Protein AF-A0A8H6F0F0-F1 (afdb_monomer_lite)

Structure (mmCIF, N/CA/C/O backbone):
data_AF-A0A8H6F0F0-F1
#
_entry.id   AF-A0A8H6F0F0-F1
#
loop_
_atom_site.group_PDB
_atom_site.id
_atom_site.type_symbol
_atom_site.label_atom_id
_atom_site.label_alt_id
_atom_site.label_comp_id
_atom_site.label_asym_id
_atom_site.label_entity_id
_atom_site.label_seq_id
_atom_site.pdbx_PDB_ins_code
_atom_site.Cartn_x
_atom_site.Cartn_y
_atom_site.Cartn_z
_atom_site.occupancy
_atom_site.B_iso_or_equiv
_atom_site.auth_seq_id
_atom_site.auth_comp_id
_atom_site.auth_asym_id
_atom_site.auth_atom_id
_atom_site.pdbx_PDB_model_num
ATOM 1 N N . MET A 1 1 ? -18.642 13.043 1.598 1.00 50.75 1 MET A N 1
ATOM 2 C CA . MET A 1 1 ? -17.530 12.072 1.679 1.00 50.75 1 MET A CA 1
ATOM 3 C C . MET A 1 1 ? -16.260 12.625 1.051 1.00 50.75 1 MET A C 1
ATOM 5 O O . MET A 1 1 ? -15.255 12.558 1.736 1.00 50.75 1 MET A O 1
ATOM 9 N N . GLU A 1 2 ? -16.313 13.248 -0.139 1.00 53.94 2 GLU A N 1
ATOM 10 C CA . GLU A 1 2 ? -15.126 13.763 -0.864 1.00 53.94 2 GLU A CA 1
ATOM 11 C C . GLU A 1 2 ? -14.158 14.631 -0.034 1.00 53.94 2 GLU A C 1
ATOM 13 O O . GLU A 1 2 ? -12.946 14.448 -0.124 1.00 53.94 2 GLU A O 1
ATOM 18 N N . LEU A 1 3 ? -14.665 15.533 0.818 1.00 63.91 3 LEU A N 1
ATOM 19 C CA . LEU A 1 3 ? -13.799 16.371 1.658 1.00 63.91 3 LEU A CA 1
ATOM 20 C C . LEU A 1 3 ? -13.101 15.559 2.760 1.00 63.91 3 LEU A C 1
ATOM 22 O O . LEU A 1 3 ? -11.920 15.759 3.009 1.00 63.91 3 LEU A O 1
ATOM 26 N N . LEU A 1 4 ? -13.812 14.615 3.391 1.00 71.12 4 LEU A N 1
ATOM 27 C CA . LEU A 1 4 ? -13.264 13.811 4.488 1.00 71.12 4 LEU A CA 1
ATOM 28 C C . LEU A 1 4 ? -12.134 12.912 3.979 1.00 71.12 4 LEU A C 1
ATOM 30 O O . LEU A 1 4 ? -11.079 12.856 4.592 1.00 71.12 4 LEU A O 1
ATOM 34 N N . SER A 1 5 ? -12.329 12.287 2.815 1.00 67.25 5 SER A N 1
ATOM 35 C CA . SER A 1 5 ? -11.312 11.473 2.146 1.00 67.25 5 SER A CA 1
ATOM 36 C C . SER A 1 5 ? -10.036 12.239 1.802 1.00 67.25 5 SER A C 1
ATOM 38 O O . SER A 1 5 ? -8.956 11.666 1.890 1.00 67.25 5 SER A O 1
ATOM 40 N N . GLN A 1 6 ? -10.151 13.515 1.418 1.00 69.81 6 GLN A N 1
ATOM 41 C CA . GLN A 1 6 ? -9.000 14.361 1.083 1.00 69.81 6 GLN A CA 1
ATOM 42 C C . GLN A 1 6 ? -8.194 14.749 2.324 1.00 69.81 6 GLN A C 1
ATOM 44 O O . GLN A 1 6 ? -6.974 14.822 2.257 1.00 69.81 6 GLN A O 1
ATOM 49 N N . ILE A 1 7 ? -8.869 14.963 3.455 1.00 77.19 7 ILE A N 1
ATOM 50 C CA . ILE A 1 7 ? -8.222 15.419 4.690 1.00 77.19 7 ILE A CA 1
ATOM 51 C C . ILE A 1 7 ? -7.783 14.278 5.615 1.00 77.19 7 ILE A C 1
ATOM 53 O O . ILE A 1 7 ? -7.105 14.551 6.602 1.00 77.19 7 ILE A O 1
ATOM 57 N N . SER A 1 8 ? -8.204 13.033 5.343 1.00 78.69 8 SER A N 1
ATOM 58 C CA . SER A 1 8 ? -7.983 11.878 6.227 1.00 78.69 8 SER A CA 1
ATOM 59 C C . SER A 1 8 ? -6.991 10.833 5.718 1.00 78.69 8 SER A C 1
ATOM 61 O O . SER A 1 8 ? -6.703 9.871 6.431 1.00 78.69 8 SER A O 1
ATOM 63 N N . PHE A 1 9 ? -6.560 10.933 4.460 1.00 83.62 9 PHE A N 1
ATOM 64 C CA . PHE A 1 9 ? -5.717 9.923 3.823 1.00 83.62 9 PHE A CA 1
ATOM 65 C C . PHE A 1 9 ? -4.643 10.585 2.958 1.00 83.62 9 PHE A C 1
ATOM 67 O O . PHE A 1 9 ? -4.879 10.848 1.776 1.00 83.62 9 PHE A O 1
ATOM 74 N N . PRO A 1 10 ? -3.469 10.864 3.542 1.00 83.50 10 PRO A N 1
ATOM 75 C CA . PRO A 1 10 ? -2.341 11.384 2.793 1.00 83.50 10 PRO A CA 1
ATOM 76 C C . PRO A 1 10 ? -1.871 10.339 1.782 1.00 83.50 10 PRO A C 1
ATOM 78 O O . PRO A 1 10 ? -1.429 9.246 2.150 1.00 83.50 10 PRO A O 1
ATOM 81 N N . TYR A 1 11 ? -1.990 10.690 0.506 1.00 86.00 11 TYR A N 1
ATOM 82 C CA . TYR A 1 11 ? -1.479 9.917 -0.614 1.00 86.00 11 TYR A CA 1
ATOM 83 C C . TYR A 1 11 ? -0.636 10.838 -1.486 1.00 86.00 11 TYR A C 1
ATOM 85 O O . TYR A 1 11 ? -1.147 11.805 -2.052 1.00 86.00 11 TYR A O 1
ATOM 93 N N . TYR A 1 12 ? 0.648 10.523 -1.592 1.00 84.19 12 TYR A N 1
ATOM 94 C CA . TYR A 1 12 ? 1.590 11.217 -2.458 1.00 84.19 12 TYR A CA 1
ATOM 95 C C . TYR A 1 12 ? 2.133 10.231 -3.483 1.00 84.19 12 TYR A C 1
ATOM 97 O O . TYR A 1 12 ? 2.528 9.128 -3.114 1.00 84.19 12 TYR A O 1
ATOM 105 N N . GLN A 1 13 ? 2.160 10.629 -4.751 1.00 85.44 13 GLN A N 1
ATOM 106 C CA . GLN A 1 13 ? 2.688 9.833 -5.852 1.00 85.44 13 GLN A CA 1
ATOM 107 C C . GLN A 1 13 ? 3.474 10.756 -6.784 1.00 85.44 13 GLN A C 1
ATOM 109 O O . GLN A 1 13 ? 2.952 11.798 -7.173 1.00 85.44 13 GLN A O 1
ATOM 114 N N . GLU A 1 14 ? 4.696 10.371 -7.146 1.00 85.19 14 GLU A N 1
ATOM 115 C CA . GLU A 1 14 ? 5.480 11.068 -8.171 1.00 85.19 14 GLU A CA 1
ATOM 116 C C . GLU A 1 14 ? 4.839 10.915 -9.567 1.00 85.19 14 GLU A C 1
ATOM 118 O O . GLU A 1 14 ? 4.264 9.869 -9.886 1.00 85.19 14 GLU A O 1
ATOM 123 N N . ASP A 1 15 ? 4.931 11.953 -10.406 1.00 77.25 15 ASP A N 1
ATOM 124 C CA . ASP A 1 15 ? 4.215 12.038 -11.693 1.00 77.25 15 ASP A CA 1
ATOM 125 C C . ASP A 1 15 ? 4.626 10.944 -12.703 1.00 77.25 15 ASP A C 1
ATOM 127 O O . ASP A 1 15 ? 3.788 10.461 -13.466 1.00 77.25 15 ASP A O 1
ATOM 131 N N . ASP A 1 16 ? 5.883 10.491 -12.665 1.00 79.19 16 ASP A N 1
ATOM 132 C CA . ASP A 1 16 ? 6.465 9.550 -13.638 1.00 79.19 16 ASP A CA 1
ATOM 133 C C . ASP A 1 16 ? 6.488 8.082 -13.166 1.00 79.19 16 ASP A C 1
ATOM 135 O O . ASP A 1 16 ? 7.194 7.236 -13.725 1.00 79.19 16 ASP A O 1
ATOM 139 N N . THR A 1 17 ? 5.709 7.733 -12.139 1.00 83.56 17 THR A N 1
ATOM 140 C CA . THR A 1 17 ? 5.683 6.347 -11.655 1.00 83.56 17 THR A CA 1
ATOM 141 C C . THR A 1 17 ? 4.968 5.389 -12.606 1.00 83.56 17 THR A C 1
ATOM 143 O O . THR A 1 17 ? 3.895 5.660 -13.155 1.00 83.56 17 THR A O 1
ATOM 146 N N . CYS A 1 18 ? 5.543 4.195 -12.753 1.00 87.81 18 CYS A N 1
ATOM 147 C CA . CYS A 1 18 ? 4.930 3.091 -13.483 1.00 87.81 18 CYS A CA 1
ATOM 148 C C . CYS A 1 18 ? 4.077 2.195 -12.575 1.00 87.81 18 CYS A C 1
ATOM 150 O O . CYS A 1 18 ? 3.532 1.189 -13.033 1.00 87.81 18 CYS A O 1
ATOM 152 N N . VAL A 1 19 ? 3.931 2.563 -11.300 1.00 90.12 19 VAL A N 1
ATOM 153 C CA . VAL A 1 19 ? 3.175 1.827 -10.289 1.00 90.12 19 VAL A CA 1
ATOM 154 C C . VAL A 1 19 ? 2.151 2.744 -9.663 1.00 90.12 19 VAL A C 1
ATOM 156 O O . VAL A 1 19 ? 2.436 3.875 -9.298 1.00 90.12 19 VAL A O 1
ATOM 159 N N . THR A 1 20 ? 0.937 2.251 -9.474 1.00 92.00 20 THR A N 1
ATOM 160 C CA . THR A 1 20 ? -0.081 3.048 -8.809 1.00 92.00 20 THR A CA 1
ATOM 161 C C . THR A 1 20 ? -0.950 2.216 -7.888 1.00 92.00 20 THR A C 1
ATOM 163 O O . THR A 1 20 ? -1.341 1.095 -8.223 1.00 92.00 20 THR A O 1
ATOM 166 N N . LEU A 1 21 ? -1.269 2.757 -6.711 1.00 92.75 21 LEU A N 1
ATOM 167 C CA . LEU A 1 21 ? -2.182 2.107 -5.784 1.00 92.75 21 LEU A CA 1
ATOM 168 C C . LEU A 1 21 ? -3.630 2.326 -6.237 1.00 92.75 21 LEU A C 1
ATOM 170 O O . LEU A 1 21 ? -4.044 3.442 -6.557 1.00 92.75 21 LEU A O 1
ATOM 174 N N . ASN A 1 22 ? -4.415 1.252 -6.234 1.00 93.75 22 ASN A N 1
ATOM 175 C CA . ASN A 1 22 ? -5.861 1.309 -6.463 1.00 93.75 22 ASN A CA 1
ATOM 176 C C . ASN A 1 22 ? -6.641 1.058 -5.175 1.00 93.75 22 ASN A C 1
ATOM 178 O O . ASN A 1 22 ? -7.709 1.622 -4.961 1.00 93.75 22 ASN A O 1
ATOM 182 N N . LYS A 1 23 ? -6.139 0.157 -4.329 1.00 94.62 23 LYS A N 1
ATOM 183 C CA . LYS A 1 23 ? -6.798 -0.229 -3.085 1.00 94.62 23 LYS A CA 1
ATOM 184 C C . LYS A 1 23 ? -5.775 -0.767 -2.095 1.00 94.62 23 LYS A C 1
ATOM 186 O O . LYS A 1 23 ? -4.935 -1.590 -2.447 1.00 94.62 23 LYS A O 1
ATOM 191 N N . LEU A 1 24 ? -5.902 -0.346 -0.848 1.00 94.19 24 LEU A N 1
ATOM 192 C CA . LEU A 1 24 ? -5.162 -0.864 0.290 1.00 94.19 24 LEU A CA 1
ATOM 193 C C . LEU A 1 24 ? -6.145 -1.583 1.207 1.00 94.19 24 LEU A C 1
ATOM 195 O O . LEU A 1 24 ? -7.218 -1.065 1.511 1.00 94.19 24 LEU A O 1
ATOM 199 N N . SER A 1 25 ? -5.823 -2.807 1.608 1.00 94.50 25 SER A N 1
ATOM 200 C CA . SER A 1 25 ? -6.598 -3.517 2.625 1.00 94.50 25 SER A CA 1
ATOM 201 C C . SER A 1 25 ? -5.705 -3.966 3.762 1.00 94.50 25 SER A C 1
ATOM 203 O O . SER A 1 25 ? -4.617 -4.481 3.520 1.00 94.50 25 SER A O 1
ATOM 205 N N . PHE A 1 26 ? -6.210 -3.817 4.977 1.00 93.56 26 PHE A N 1
ATOM 206 C CA . PHE A 1 26 ? -5.628 -4.387 6.179 1.00 93.56 26 PHE A CA 1
ATOM 207 C C . PHE A 1 26 ? -6.523 -5.530 6.640 1.00 93.56 26 PHE A C 1
ATOM 209 O O . PHE A 1 26 ? 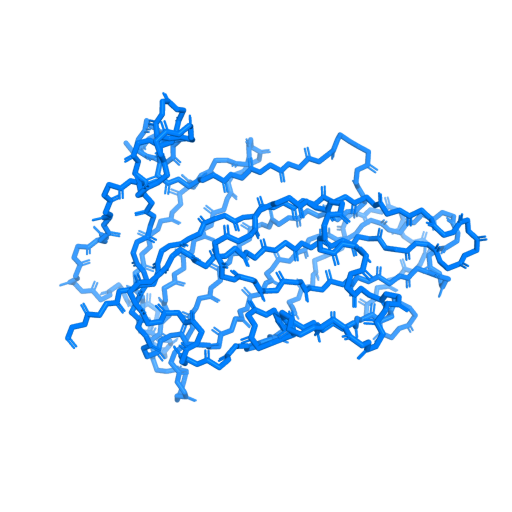-7.745 -5.365 6.667 1.00 93.56 26 PHE A O 1
ATOM 216 N N . THR A 1 27 ? -5.952 -6.685 6.959 1.00 93.50 27 THR A N 1
ATOM 217 C CA . THR A 1 27 ? -6.701 -7.863 7.408 1.00 93.50 27 THR A CA 1
ATOM 218 C C . THR A 1 27 ? -6.145 -8.367 8.723 1.00 93.50 27 THR A C 1
ATOM 220 O O . THR A 1 27 ? -4.966 -8.174 9.022 1.00 93.50 27 THR A O 1
ATOM 223 N N . ASP A 1 28 ? -6.995 -9.031 9.494 1.00 90.56 28 ASP A N 1
ATOM 224 C CA . ASP A 1 28 ? -6.562 -9.741 10.690 1.00 90.56 28 ASP A CA 1
ATOM 225 C C . ASP A 1 28 ? -5.800 -11.020 10.341 1.00 90.56 28 ASP A C 1
ATOM 227 O O . ASP A 1 28 ? -5.749 -11.460 9.186 1.00 90.56 28 ASP A O 1
ATOM 231 N N . GLU A 1 29 ? -5.211 -11.638 11.363 1.00 89.19 29 GLU A N 1
ATOM 232 C CA . GLU A 1 29 ? -4.439 -12.873 11.228 1.00 89.19 29 GLU A CA 1
ATOM 233 C C . GLU A 1 29 ? -5.218 -14.001 10.538 1.00 89.19 29 GLU A C 1
ATOM 235 O O . GLU A 1 29 ? -4.651 -14.753 9.742 1.00 89.19 29 GLU A O 1
ATOM 240 N N . LEU A 1 30 ? -6.523 -14.097 10.795 1.00 92.06 30 LEU A N 1
ATOM 241 C CA . LEU A 1 30 ? -7.392 -15.129 10.228 1.00 92.06 30 LEU A CA 1
ATOM 242 C C . LEU A 1 30 ? -8.043 -14.719 8.900 1.00 92.06 30 LEU A C 1
ATOM 244 O O . LEU A 1 30 ? -8.816 -15.501 8.349 1.00 92.06 30 LEU A O 1
ATOM 248 N N . ASP A 1 31 ? -7.759 -13.513 8.395 1.00 91.31 31 ASP A N 1
ATOM 249 C CA . ASP A 1 31 ? -8.430 -12.916 7.236 1.00 91.31 31 ASP A CA 1
ATOM 250 C C . ASP A 1 31 ? -9.967 -12.980 7.366 1.00 91.31 31 ASP A C 1
ATOM 252 O O . ASP A 1 31 ? -10.681 -13.211 6.394 1.00 91.31 31 ASP A O 1
ATOM 256 N N . SER A 1 32 ? -10.490 -12.808 8.582 1.00 92.56 32 SER A N 1
ATOM 257 C CA . SER A 1 32 ? -11.915 -12.824 8.912 1.00 92.56 32 SER A CA 1
ATOM 258 C C . SER A 1 32 ? -12.578 -11.465 8.673 1.00 92.56 32 SER A C 1
ATOM 260 O O . SER A 1 32 ? -13.741 -11.401 8.253 1.00 92.56 32 SER A O 1
ATOM 262 N N . LYS A 1 33 ? -11.829 -10.377 8.887 1.00 93.25 33 LYS A N 1
ATOM 263 C CA . LYS A 1 33 ? -12.261 -8.993 8.674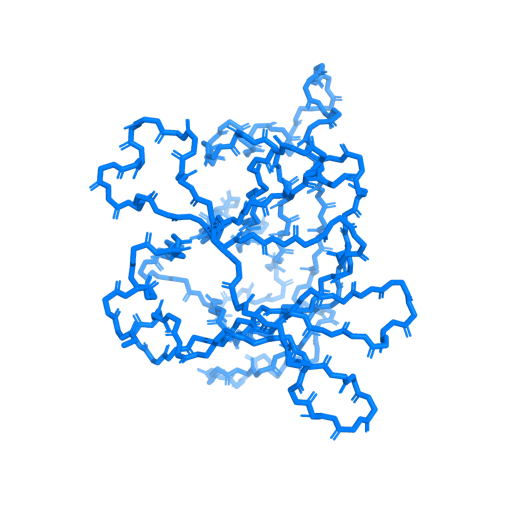 1.00 93.25 33 LYS A CA 1
ATOM 264 C C . LYS A 1 33 ? -11.209 -8.224 7.887 1.00 93.25 33 LYS A C 1
ATOM 266 O O . LYS A 1 33 ? -10.013 -8.480 8.009 1.00 93.25 33 LYS A O 1
ATOM 271 N N . ARG A 1 34 ? -11.661 -7.246 7.099 1.00 92.88 34 ARG A N 1
ATOM 272 C CA . ARG A 1 34 ? -10.780 -6.367 6.323 1.00 92.88 34 ARG A CA 1
ATOM 273 C C . ARG A 1 34 ? -11.198 -4.916 6.443 1.00 92.88 34 ARG A C 1
ATOM 275 O O . ARG A 1 34 ? -12.335 -4.597 6.105 1.00 92.88 34 ARG A O 1
ATOM 282 N N . SER A 1 35 ? -10.272 -4.044 6.816 1.00 92.19 35 SER A N 1
ATOM 283 C CA . SER A 1 35 ? -10.392 -2.606 6.574 1.00 92.19 35 SER A CA 1
ATOM 284 C C . SER A 1 35 ? -9.947 -2.318 5.149 1.00 92.19 35 SER A C 1
ATOM 286 O O . SER A 1 35 ? -8.796 -2.569 4.801 1.00 92.19 35 SER A O 1
ATOM 288 N N . VAL A 1 36 ? -10.853 -1.820 4.313 1.00 92.38 36 VAL A N 1
ATOM 289 C CA . VAL A 1 36 ? -10.618 -1.578 2.887 1.00 92.38 36 VAL A CA 1
ATOM 290 C C . VAL A 1 36 ? -10.644 -0.086 2.607 1.00 92.38 36 VAL A C 1
ATOM 292 O O . VAL A 1 36 ? -11.648 0.564 2.878 1.00 92.38 36 VAL A O 1
ATOM 295 N N . ILE A 1 37 ? -9.569 0.418 2.006 1.00 92.19 37 ILE A N 1
ATOM 296 C CA . ILE A 1 37 ? -9.425 1.782 1.502 1.00 92.19 37 ILE A CA 1
ATOM 297 C C . ILE A 1 37 ? -9.274 1.679 -0.018 1.00 92.19 37 ILE A C 1
ATOM 299 O O . ILE A 1 37 ? -8.261 1.181 -0.509 1.00 92.19 37 ILE A O 1
ATOM 303 N N . ALA A 1 38 ? -10.290 2.089 -0.775 1.00 92.44 38 ALA A N 1
ATOM 304 C CA . ALA A 1 38 ? -10.241 2.117 -2.238 1.00 92.44 38 ALA A CA 1
ATOM 305 C C . ALA A 1 38 ? -10.051 3.550 -2.732 1.00 92.44 38 ALA A C 1
ATOM 307 O O . ALA A 1 38 ? -10.661 4.471 -2.188 1.00 92.44 38 ALA A O 1
ATOM 308 N N . LEU A 1 39 ? -9.217 3.721 -3.755 1.00 91.38 39 LEU A N 1
ATOM 309 C CA . LEU A 1 39 ? -8.903 5.009 -4.359 1.00 91.38 39 LEU A CA 1
ATOM 310 C C . LEU A 1 39 ? -9.608 5.152 -5.709 1.00 91.38 39 LEU A C 1
ATOM 312 O O . LEU A 1 39 ? -9.657 4.201 -6.492 1.00 91.38 39 LEU A O 1
ATOM 316 N N . ASN A 1 40 ? -10.119 6.348 -5.991 1.00 90.31 40 ASN A N 1
ATOM 317 C CA . ASN A 1 40 ? -10.651 6.694 -7.306 1.00 90.31 40 ASN A CA 1
ATOM 318 C C . ASN A 1 40 ? -9.524 7.050 -8.299 1.00 90.31 40 ASN A C 1
ATOM 320 O O . ASN A 1 40 ? -8.333 7.034 -7.977 1.00 90.31 40 ASN A O 1
ATOM 324 N N . GLU A 1 41 ? -9.902 7.409 -9.525 1.00 86.56 41 GLU A N 1
ATOM 325 C CA . GLU A 1 41 ? -8.965 7.798 -10.589 1.00 86.56 41 GLU A CA 1
ATOM 326 C C . GLU A 1 41 ? -8.128 9.039 -10.237 1.00 86.56 41 GLU A C 1
ATOM 328 O O . GLU A 1 41 ? -6.989 9.154 -10.677 1.00 86.56 41 GLU A O 1
ATOM 333 N N . LYS A 1 42 ? -8.658 9.929 -9.385 1.00 86.56 42 LYS A N 1
ATOM 334 C CA . LYS A 1 42 ? -7.966 11.120 -8.863 1.00 86.56 42 LYS A CA 1
ATOM 335 C C . LYS A 1 42 ? -7.126 10.831 -7.615 1.00 86.56 42 LYS A C 1
ATOM 337 O O . LYS A 1 42 ? -6.664 11.767 -6.971 1.00 86.56 42 LYS A O 1
ATOM 342 N N . LYS A 1 43 ? -6.967 9.556 -7.244 1.00 85.50 43 LYS A N 1
ATOM 343 C CA . LYS A 1 43 ? -6.218 9.102 -6.060 1.00 85.50 43 LYS A CA 1
ATOM 344 C C . LYS A 1 43 ? -6.744 9.625 -4.728 1.00 85.50 43 LYS A C 1
ATOM 346 O O . LYS A 1 43 ? -6.018 9.707 -3.746 1.00 85.50 43 LYS A O 1
ATOM 351 N N . GLN A 1 44 ? -8.041 9.897 -4.678 1.00 86.19 44 GLN A N 1
ATOM 352 C CA . GLN A 1 44 ? -8.760 10.219 -3.450 1.00 86.19 44 GLN A CA 1
ATOM 353 C C . GLN A 1 44 ? -9.459 8.965 -2.928 1.00 86.19 44 GLN A C 1
ATOM 355 O O . GLN A 1 44 ? -9.828 8.092 -3.717 1.00 86.19 44 GLN A O 1
ATOM 360 N N . VAL A 1 45 ? -9.672 8.876 -1.613 1.00 88.12 45 VAL A N 1
ATOM 361 C CA . VAL A 1 45 ? -10.417 7.753 -1.025 1.00 88.12 45 VAL A CA 1
ATOM 362 C C . VAL A 1 45 ? -11.869 7.788 -1.498 1.00 88.12 45 VAL A C 1
ATOM 364 O O . VAL A 1 45 ? -12.625 8.688 -1.153 1.00 88.12 45 VAL A O 1
ATOM 367 N N . ASP A 1 46 ? -12.248 6.781 -2.277 1.00 88.50 46 ASP A N 1
ATOM 368 C CA . ASP A 1 46 ? -13.610 6.553 -2.758 1.00 88.50 46 ASP A CA 1
ATOM 369 C C . ASP A 1 46 ? -14.440 5.825 -1.695 1.00 88.50 46 ASP A C 1
ATOM 371 O O . ASP A 1 46 ? -15.546 6.226 -1.337 1.00 88.50 46 ASP A O 1
ATOM 375 N N . THR A 1 47 ? -13.856 4.774 -1.108 1.00 87.69 47 THR A N 1
ATOM 376 C CA . THR A 1 47 ? -14.504 3.979 -0.060 1.00 87.69 47 THR A CA 1
ATOM 377 C C . THR A 1 47 ? -13.538 3.663 1.070 1.00 87.69 47 THR A C 1
ATOM 379 O O . THR A 1 47 ? -12.431 3.189 0.808 1.00 87.69 47 THR A O 1
ATOM 382 N N . PHE A 1 48 ? -13.992 3.831 2.313 1.00 89.62 48 PHE A N 1
ATOM 383 C CA . PHE A 1 48 ? -13.323 3.318 3.506 1.00 89.62 48 PHE A CA 1
ATOM 384 C C . PHE A 1 48 ? -14.332 2.589 4.396 1.00 89.62 48 PHE A C 1
ATOM 386 O O . PHE A 1 48 ? -15.190 3.223 5.002 1.00 89.62 48 PHE A O 1
ATOM 393 N N . ASN A 1 49 ? -14.248 1.257 4.447 1.00 89.88 49 ASN A N 1
ATOM 394 C CA . ASN A 1 49 ? -15.159 0.414 5.224 1.00 89.88 49 ASN A CA 1
ATOM 395 C C . ASN A 1 49 ? -14.427 -0.793 5.812 1.00 89.88 49 ASN A C 1
ATOM 397 O O . ASN A 1 49 ? -13.508 -1.331 5.192 1.00 89.88 49 ASN A O 1
ATOM 401 N N . THR A 1 50 ? -14.914 -1.283 6.949 1.00 91.19 50 THR A N 1
ATOM 402 C CA . THR A 1 50 ? -14.553 -2.610 7.457 1.00 91.19 50 THR A CA 1
ATOM 403 C C . THR A 1 50 ? -15.584 -3.625 6.974 1.00 91.19 50 THR A C 1
ATOM 405 O O . THR A 1 50 ? -16.783 -3.398 7.115 1.00 91.19 50 THR A O 1
ATOM 408 N N . ILE A 1 51 ? -15.142 -4.748 6.410 1.00 92.38 51 ILE A N 1
ATOM 409 C CA . ILE A 1 51 ? -16.009 -5.823 5.907 1.00 92.38 51 ILE A CA 1
ATOM 410 C C . ILE A 1 51 ? -15.656 -7.166 6.542 1.00 92.38 51 ILE A C 1
ATOM 412 O O . ILE A 1 51 ? -14.500 -7.412 6.883 1.00 92.38 51 ILE A O 1
ATOM 416 N N . TYR A 1 52 ? -16.633 -8.062 6.64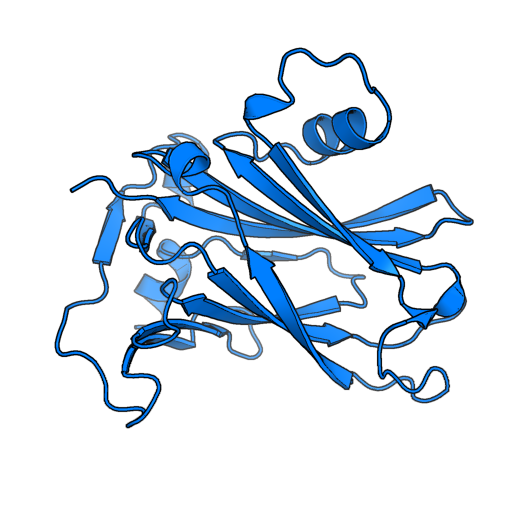7 1.00 93.75 52 TYR A N 1
ATOM 417 C CA . TYR A 1 52 ? -16.377 -9.483 6.871 1.00 93.75 52 TYR A CA 1
ATOM 418 C C . TYR A 1 52 ? -15.893 -10.122 5.569 1.00 93.75 52 TYR A C 1
ATOM 420 O O . TYR A 1 52 ? -16.567 -10.030 4.543 1.00 93.75 52 TYR A O 1
ATOM 428 N N . THR A 1 53 ? -14.750 -10.806 5.593 1.00 91.31 53 THR A N 1
ATOM 429 C CA . THR A 1 53 ? -14.140 -11.379 4.383 1.00 91.31 53 THR A CA 1
ATOM 430 C C . THR A 1 53 ? -15.057 -12.369 3.673 1.00 91.31 53 THR A C 1
ATOM 432 O O . THR A 1 53 ? -15.201 -12.314 2.453 1.00 91.31 53 THR A O 1
ATOM 435 N N . ASN A 1 54 ? -15.696 -13.265 4.425 1.00 92.81 54 ASN A N 1
ATOM 436 C CA . ASN A 1 54 ? -16.461 -14.366 3.839 1.00 92.81 54 ASN A CA 1
ATOM 437 C C . ASN A 1 54 ? -17.784 -13.905 3.223 1.00 92.81 54 ASN A C 1
ATOM 439 O O . ASN A 1 54 ? -18.202 -14.433 2.198 1.00 92.81 54 ASN A O 1
ATOM 443 N N . THR A 1 55 ? -18.449 -12.928 3.840 1.00 93.56 55 THR A N 1
ATOM 444 C CA . THR A 1 55 ? -19.775 -12.467 3.401 1.00 93.56 55 THR A CA 1
ATOM 445 C C . THR A 1 55 ? -19.716 -11.187 2.576 1.00 93.56 55 THR A C 1
ATOM 447 O O . THR A 1 55 ? -20.720 -10.818 1.976 1.00 93.56 55 THR A O 1
ATOM 450 N N . GLN A 1 56 ? -18.571 -10.491 2.569 1.00 92.31 56 GLN A N 1
ATOM 451 C CA . GLN A 1 56 ? -18.395 -9.142 2.014 1.00 92.31 56 GLN A CA 1
ATOM 452 C C . GLN A 1 56 ? -19.342 -8.094 2.628 1.00 92.31 56 GLN A C 1
ATOM 454 O O . GLN A 1 56 ? -19.445 -6.974 2.131 1.00 92.31 56 GLN A O 1
ATOM 459 N N . GLN A 1 57 ? -20.031 -8.434 3.721 1.00 93.00 57 GLN A N 1
ATOM 460 C CA . GLN A 1 57 ? -20.929 -7.516 4.406 1.00 93.00 57 GLN A CA 1
ATOM 461 C C . GLN A 1 57 ? -20.124 -6.512 5.222 1.00 93.00 57 GLN A C 1
ATOM 463 O O . GLN A 1 57 ? -19.140 -6.869 5.874 1.00 93.00 57 GLN A O 1
ATOM 468 N N . ILE A 1 58 ? -20.578 -5.261 5.207 1.00 90.12 58 ILE A N 1
ATOM 469 C CA . ILE A 1 58 ? -20.002 -4.189 6.015 1.00 90.12 58 ILE A CA 1
ATOM 470 C C . ILE A 1 58 ? -20.195 -4.532 7.493 1.00 90.12 58 ILE A C 1
ATOM 472 O O . ILE A 1 58 ? -21.303 -4.839 7.937 1.00 90.12 58 ILE A O 1
ATOM 476 N N . VAL A 1 59 ? -19.106 -4.482 8.256 1.00 89.06 59 VAL A N 1
ATOM 477 C CA . VAL A 1 59 ? -19.157 -4.522 9.715 1.00 89.06 59 VAL A CA 1
ATOM 478 C C . VAL A 1 59 ? -19.778 -3.197 10.161 1.00 89.06 59 VAL A C 1
ATOM 480 O O . VAL A 1 59 ? -19.243 -2.151 9.794 1.00 89.06 59 VAL A O 1
ATOM 483 N N . PRO A 1 60 ? -20.882 -3.200 10.928 1.00 80.50 60 PRO A N 1
ATOM 484 C CA . PRO A 1 60 ? -21.546 -1.981 11.384 1.00 80.50 60 PRO A CA 1
ATOM 485 C C . PRO A 1 60 ? -20.722 -1.293 12.484 1.00 80.50 60 PRO A C 1
ATOM 487 O O . PRO A 1 60 ? -21.088 -1.271 13.655 1.00 80.50 60 PRO A O 1
ATOM 490 N N . GLN A 1 61 ? -19.574 -0.751 12.094 1.00 73.94 61 GLN A N 1
ATOM 491 C CA . GLN A 1 61 ? -18.671 0.052 12.898 1.00 73.94 61 GLN A CA 1
ATOM 492 C C . GLN A 1 61 ? -18.342 1.310 12.098 1.00 73.94 61 GLN A C 1
ATOM 494 O O . GLN A 1 61 ? -18.112 1.248 10.891 1.00 73.94 61 GLN A O 1
ATOM 499 N N . LEU A 1 62 ? -18.339 2.463 12.766 1.00 68.56 62 LEU A N 1
ATOM 500 C CA . LEU A 1 62 ? -17.980 3.718 12.119 1.00 68.56 62 LEU A CA 1
ATOM 501 C C . LEU A 1 62 ? -16.505 3.692 11.707 1.00 68.56 62 LEU A C 1
ATOM 503 O O . LEU A 1 62 ? -15.634 3.326 12.506 1.00 68.56 62 LEU A O 1
ATOM 507 N N . ALA A 1 63 ? -16.244 4.122 10.470 1.00 74.50 63 ALA A N 1
ATOM 508 C CA . ALA A 1 63 ? -14.915 4.502 10.016 1.00 74.50 63 ALA A CA 1
ATOM 509 C C . ALA A 1 63 ? -14.266 5.391 11.083 1.00 74.50 63 ALA A C 1
ATOM 511 O O . ALA A 1 63 ? -14.822 6.417 11.478 1.00 74.50 63 ALA A O 1
ATOM 512 N N . SER A 1 64 ? -13.132 4.937 11.606 1.00 83.44 64 SER A N 1
ATOM 513 C CA . SER A 1 64 ? -12.452 5.610 12.703 1.00 83.44 64 SER A CA 1
ATOM 514 C C . SER A 1 64 ? -11.331 6.475 12.152 1.00 83.44 64 SER A C 1
ATOM 516 O O . SER A 1 64 ? -10.551 6.041 11.304 1.00 83.44 64 SER A O 1
ATOM 518 N N . TYR A 1 65 ? -11.252 7.691 12.671 1.00 87.81 65 TYR A N 1
ATOM 519 C CA . TYR A 1 65 ? -10.231 8.669 12.335 1.00 87.81 65 TYR A CA 1
ATOM 520 C C . TYR A 1 65 ? -9.622 9.197 13.623 1.00 87.81 65 TYR A C 1
ATOM 522 O O . TYR A 1 65 ? -10.271 9.190 14.672 1.00 87.81 65 TYR A O 1
ATOM 530 N N . ILE A 1 66 ? -8.389 9.665 13.535 1.00 88.19 66 ILE A N 1
ATOM 531 C CA . ILE A 1 66 ? -7.752 10.434 14.598 1.00 88.19 66 ILE A CA 1
ATOM 532 C C . ILE A 1 66 ? -7.190 11.728 14.021 1.00 88.19 66 ILE A C 1
ATOM 534 O O . ILE A 1 66 ? -6.979 11.821 12.814 1.00 88.19 66 ILE A O 1
ATOM 538 N N . GLU A 1 67 ? -6.948 12.713 14.874 1.00 88.69 67 GLU A N 1
ATOM 539 C CA . GLU A 1 67 ? -6.196 13.906 14.488 1.00 88.69 67 GLU A CA 1
ATOM 540 C C . GLU A 1 67 ? -4.771 13.516 14.084 1.00 88.69 67 GLU A C 1
ATOM 542 O O . GLU A 1 67 ? -4.141 12.715 14.772 1.00 88.69 67 GLU A O 1
ATOM 547 N N . ASN A 1 68 ? -4.252 14.056 12.982 1.00 87.50 68 ASN A N 1
ATOM 548 C CA . ASN A 1 68 ? -2.871 13.792 12.588 1.00 87.50 68 ASN A CA 1
ATOM 549 C C . ASN A 1 68 ? -1.922 14.289 13.695 1.00 87.50 68 ASN A C 1
ATOM 551 O O . ASN A 1 68 ? -1.949 15.477 14.007 1.00 87.50 68 ASN A O 1
ATOM 555 N N . PRO A 1 69 ? -1.110 13.423 14.329 1.00 84.50 69 PRO A N 1
ATOM 556 C CA . PRO A 1 69 ? -0.236 13.836 15.426 1.00 84.50 69 PRO A CA 1
ATOM 557 C C . PRO A 1 69 ? 0.953 14.696 14.964 1.00 84.50 69 PR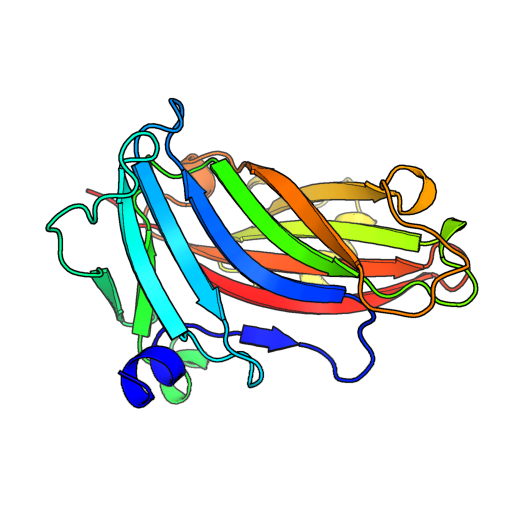O A C 1
ATOM 559 O O . PRO A 1 69 ? 1.663 15.230 15.809 1.00 84.50 69 PRO A O 1
ATOM 562 N N . ASP A 1 70 ? 1.185 14.799 13.655 1.00 83.12 70 ASP A N 1
ATOM 563 C CA . ASP A 1 70 ? 2.260 15.574 13.040 1.00 83.12 70 ASP A CA 1
ATOM 564 C C . ASP A 1 70 ? 1.798 17.011 12.764 1.00 83.12 70 ASP A C 1
ATOM 566 O O . ASP A 1 70 ? 0.920 17.225 11.932 1.00 83.12 70 ASP A O 1
ATOM 570 N N . ASP A 1 71 ? 2.353 17.999 13.471 1.00 83.38 71 ASP A N 1
ATOM 571 C CA . ASP A 1 71 ? 1.893 19.391 13.376 1.00 83.38 71 ASP A CA 1
ATOM 572 C C . ASP A 1 71 ? 2.184 20.047 12.014 1.00 83.38 71 ASP A C 1
ATOM 574 O O . ASP A 1 71 ? 1.427 20.928 11.595 1.00 83.38 71 ASP A O 1
ATOM 578 N N . GLU A 1 72 ? 3.230 19.617 11.300 1.00 83.25 72 GLU A N 1
ATOM 579 C CA . GLU A 1 72 ? 3.562 20.156 9.976 1.00 83.25 72 GLU A CA 1
ATOM 580 C C . GLU A 1 72 ? 2.549 19.656 8.939 1.00 83.25 72 GLU A C 1
ATOM 582 O O . GLU A 1 72 ? 1.923 20.446 8.216 1.00 83.25 72 GLU A O 1
ATOM 587 N N . GLU A 1 73 ? 2.305 18.344 8.925 1.00 80.56 73 GLU A N 1
ATOM 588 C CA . GLU A 1 73 ? 1.352 17.722 8.007 1.00 80.56 73 GLU A CA 1
ATOM 589 C C . GLU A 1 73 ? -0.113 17.994 8.374 1.00 80.56 73 GLU A C 1
ATOM 591 O O . GLU A 1 73 ? -0.965 18.016 7.483 1.00 80.56 73 GLU A O 1
ATOM 596 N N . LYS A 1 74 ? -0.434 18.232 9.654 1.00 85.44 74 LYS A N 1
ATOM 597 C CA . LYS A 1 74 ? -1.803 18.484 10.147 1.00 85.44 74 LYS A CA 1
ATOM 598 C C . LYS A 1 74 ? -2.490 19.647 9.433 1.00 85.44 74 LYS A C 1
ATOM 600 O O . LYS A 1 74 ? -3.711 19.644 9.293 1.00 85.44 74 LYS A O 1
ATOM 605 N N . SER A 1 75 ? -1.723 20.622 8.947 1.00 84.62 75 SER A N 1
ATOM 606 C CA . SER A 1 75 ? -2.247 21.744 8.159 1.00 84.62 75 SER A CA 1
ATOM 607 C C . SER A 1 75 ? -2.894 21.310 6.833 1.00 84.62 75 SER A C 1
ATOM 609 O O . SER A 1 75 ? -3.852 21.938 6.381 1.00 84.62 75 SER A O 1
ATOM 611 N N . GLN A 1 76 ? -2.400 20.226 6.228 1.00 82.50 76 GLN A N 1
ATOM 612 C CA . GLN A 1 76 ? -2.871 19.680 4.951 1.00 82.50 76 GLN A CA 1
ATOM 613 C C . GLN A 1 76 ? -3.767 18.456 5.158 1.00 82.50 76 GLN A C 1
ATOM 615 O O . GLN A 1 76 ? -4.807 18.313 4.516 1.00 82.50 76 GLN A O 1
ATOM 620 N N . PHE A 1 77 ? -3.380 17.600 6.100 1.00 85.56 77 PHE A N 1
ATOM 621 C CA . PHE A 1 77 ? -4.053 16.361 6.449 1.00 85.56 77 PHE A CA 1
ATOM 622 C C . PHE A 1 77 ? -4.352 16.360 7.948 1.00 85.56 77 PHE A C 1
ATOM 624 O O . PHE A 1 77 ? -3.615 15.749 8.721 1.00 85.56 77 PHE A O 1
ATOM 631 N N . PRO A 1 78 ? -5.406 17.067 8.394 1.00 87.44 78 PRO A N 1
ATOM 632 C CA . PRO A 1 78 ? -5.744 17.181 9.811 1.00 87.44 78 PRO A CA 1
ATOM 633 C C . PRO A 1 78 ? -6.204 15.861 10.432 1.00 87.44 78 PRO A C 1
ATOM 635 O O . PRO A 1 78 ? -6.226 15.742 11.655 1.00 87.44 78 PRO A O 1
ATOM 638 N N . LEU A 1 79 ? -6.586 14.873 9.619 1.00 89.56 79 LEU A N 1
ATOM 639 C CA . LEU A 1 79 ? -7.027 13.564 10.078 1.00 89.56 79 LEU A CA 1
ATOM 640 C C . LEU A 1 79 ? -6.163 12.455 9.474 1.00 89.56 79 LEU A C 1
ATOM 642 O O . LEU A 1 79 ? -5.642 12.575 8.370 1.00 89.56 79 LEU A O 1
ATOM 646 N N . LEU A 1 80 ? -6.088 11.331 10.177 1.00 88.81 80 LEU A N 1
ATOM 647 C CA . LEU A 1 80 ? -5.570 10.069 9.661 1.00 88.81 80 LEU A CA 1
ATOM 648 C C . LEU A 1 80 ? -6.603 8.964 9.864 1.00 88.81 80 LEU A C 1
ATOM 650 O O . LEU A 1 80 ? -7.314 8.928 10.874 1.00 88.81 80 LEU A O 1
ATOM 654 N N . ILE A 1 81 ? -6.665 8.030 8.916 1.00 89.25 81 ILE A N 1
ATOM 655 C CA . ILE A 1 81 ? -7.423 6.788 9.078 1.00 89.25 81 ILE A CA 1
ATOM 656 C C . ILE A 1 81 ? -6.824 5.978 10.233 1.00 89.25 81 ILE A C 1
ATOM 658 O O . ILE A 1 81 ? -5.630 5.675 10.238 1.00 89.25 81 ILE A O 1
ATOM 662 N N . LYS A 1 82 ? -7.674 5.591 11.188 1.00 88.25 82 LYS A N 1
ATOM 663 C CA . LYS A 1 82 ? -7.309 4.734 12.317 1.00 88.25 82 LYS A CA 1
ATOM 664 C C . LYS A 1 82 ? -7.506 3.265 11.950 1.00 88.25 82 LYS A C 1
ATOM 666 O O . LYS A 1 82 ? -8.619 2.838 11.642 1.00 88.25 82 LYS A O 1
ATOM 671 N N . ILE A 1 83 ? -6.431 2.489 12.042 1.00 85.56 83 ILE A N 1
ATOM 672 C CA . ILE A 1 83 ? -6.416 1.040 11.832 1.00 85.56 83 ILE A CA 1
ATOM 673 C C . ILE A 1 83 ? -6.218 0.333 13.182 1.00 85.56 83 ILE A C 1
ATOM 675 O O . ILE A 1 83 ? -5.452 0.793 14.034 1.00 85.56 83 ILE A O 1
ATOM 679 N N . SER A 1 84 ? -6.951 -0.766 13.403 1.00 84.62 84 SER A N 1
ATOM 680 C CA . SER A 1 84 ? -6.792 -1.594 14.608 1.00 84.62 84 SER A CA 1
ATOM 681 C C . SER A 1 84 ? -5.465 -2.369 14.552 1.00 84.62 84 SER A C 1
ATOM 683 O O . SER A 1 84 ? -5.138 -2.878 13.480 1.00 84.62 84 SER A O 1
ATOM 685 N N . PRO A 1 85 ? -4.732 -2.535 15.672 1.00 80.50 85 PRO A N 1
ATOM 686 C CA . PRO A 1 85 ? -3.505 -3.340 15.733 1.00 80.50 85 PRO A CA 1
ATOM 687 C C . PRO A 1 85 ? -3.661 -4.782 15.270 1.00 80.50 85 PRO A C 1
ATOM 689 O O . PRO A 1 85 ? -2.697 -5.388 14.815 1.00 80.50 85 PRO A O 1
ATOM 692 N N . GLU A 1 86 ? -4.870 -5.338 15.390 1.00 86.19 86 GLU A N 1
ATOM 693 C CA . GLU A 1 86 ? -5.168 -6.689 14.913 1.00 86.19 86 GLU A CA 1
ATOM 694 C C . GLU A 1 86 ? -5.059 -6.811 13.388 1.00 86.19 86 GLU A C 1
ATOM 696 O O . GLU A 1 86 ? -4.947 -7.924 12.890 1.00 86.19 86 GLU A O 1
ATOM 701 N N . PHE A 1 87 ? -5.082 -5.694 12.649 1.00 89.88 87 PHE A N 1
ATOM 702 C CA . PHE A 1 87 ? -5.007 -5.659 11.192 1.00 89.88 87 PHE A CA 1
ATOM 703 C C . PHE A 1 87 ? -3.586 -5.390 10.688 1.00 89.88 87 PHE A C 1
ATOM 705 O O . PHE A 1 87 ? -3.285 -4.330 10.136 1.00 89.88 87 PHE A O 1
ATOM 712 N N . ASN A 1 88 ? -2.711 -6.373 10.866 1.00 89.69 88 ASN A N 1
ATOM 713 C CA . ASN A 1 88 ? -1.291 -6.303 10.520 1.00 89.69 88 ASN A CA 1
ATOM 714 C C . ASN A 1 88 ? -0.931 -6.913 9.156 1.00 89.69 88 ASN A C 1
ATOM 716 O O . ASN A 1 88 ? 0.190 -6.735 8.677 1.00 89.69 88 ASN A O 1
ATOM 720 N N . LYS A 1 89 ? -1.864 -7.620 8.507 1.00 93.88 89 LYS A N 1
ATOM 721 C CA . LYS A 1 89 ? -1.674 -8.151 7.151 1.00 93.88 89 LYS A CA 1
ATOM 722 C C . LYS A 1 89 ? -2.132 -7.134 6.118 1.00 93.88 89 LYS A C 1
ATOM 724 O O . LYS A 1 89 ? -3.252 -6.634 6.177 1.00 93.88 89 LYS A O 1
ATOM 729 N N . LEU A 1 90 ? -1.278 -6.856 5.145 1.00 94.25 90 LEU A N 1
ATOM 730 C CA . LEU A 1 90 ? -1.488 -5.890 4.076 1.00 94.25 90 LEU A CA 1
ATOM 731 C C . LEU A 1 90 ? -1.845 -6.598 2.768 1.00 94.25 90 LEU A C 1
ATOM 733 O O . LEU A 1 90 ? -1.206 -7.574 2.375 1.00 94.25 90 LEU A O 1
ATOM 737 N N . LYS A 1 91 ? -2.824 -6.054 2.044 1.00 95.25 91 LYS A N 1
ATOM 738 C CA . LYS A 1 91 ? -3.091 -6.384 0.638 1.00 95.25 91 LYS A CA 1
ATOM 739 C C . LYS A 1 91 ? -3.072 -5.105 -0.185 1.00 95.25 91 LYS A C 1
ATOM 741 O O . LYS A 1 91 ? -3.994 -4.287 -0.112 1.00 95.25 91 LYS A O 1
ATOM 746 N N . LEU A 1 92 ? -2.012 -4.945 -0.964 1.00 95.50 92 LEU A N 1
ATOM 747 C CA . LEU A 1 92 ? -1.775 -3.820 -1.859 1.00 95.50 92 LEU A CA 1
ATOM 748 C C . LEU A 1 92 ? -2.280 -4.197 -3.252 1.00 95.50 92 LEU A C 1
ATOM 750 O O . LEU A 1 92 ? -1.672 -5.003 -3.952 1.00 95.50 92 LEU A O 1
ATOM 754 N N . HIS A 1 93 ? -3.412 -3.629 -3.658 1.00 95.94 93 HIS A N 1
ATOM 755 C CA . HIS A 1 93 ? -3.911 -3.746 -5.025 1.00 95.94 93 HIS A CA 1
ATOM 756 C C . HIS A 1 93 ? -3.268 -2.647 -5.867 1.00 95.94 93 HIS A C 1
ATOM 758 O O . HIS A 1 93 ? -3.746 -1.506 -5.877 1.00 95.94 93 HIS A O 1
ATOM 764 N N . VAL A 1 94 ? -2.204 -2.988 -6.585 1.00 94.81 94 VAL A N 1
ATOM 765 C CA . VAL A 1 94 ? -1.451 -2.040 -7.411 1.00 94.81 94 VAL A CA 1
ATOM 766 C C . VAL A 1 94 ? -1.655 -2.331 -8.893 1.00 94.81 94 VAL A C 1
ATOM 768 O O . VAL A 1 94 ? -1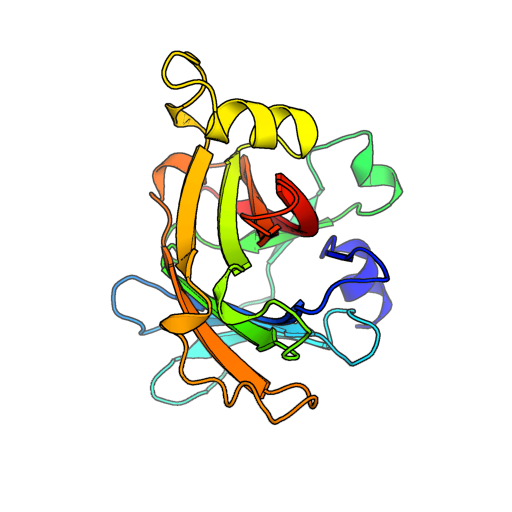.926 -3.463 -9.292 1.00 94.81 94 VAL A O 1
ATOM 771 N N . SER A 1 95 ? -1.570 -1.291 -9.709 1.00 94.38 95 SER A N 1
ATOM 772 C CA . SER A 1 95 ? -1.463 -1.408 -11.158 1.00 94.38 95 SER A CA 1
ATOM 773 C C . SER A 1 95 ? -0.033 -1.074 -11.543 1.00 94.38 95 SER A C 1
ATOM 775 O O . SER A 1 95 ? 0.459 -0.018 -11.155 1.00 94.38 95 SER A O 1
ATOM 777 N N . ILE A 1 96 ? 0.614 -1.950 -12.303 1.00 93.56 96 ILE A N 1
ATOM 778 C CA . ILE A 1 96 ? 1.984 -1.763 -12.780 1.00 93.56 96 ILE A CA 1
ATOM 779 C C . ILE A 1 96 ? 1.968 -1.722 -14.303 1.00 93.56 96 ILE A C 1
ATOM 781 O O . ILE A 1 96 ? 1.325 -2.554 -14.940 1.00 93.56 96 ILE A O 1
ATOM 785 N N . LYS A 1 97 ? 2.655 -0.743 -14.885 1.00 92.81 97 LYS A N 1
ATOM 786 C CA . LYS A 1 97 ? 2.835 -0.592 -16.327 1.00 92.81 97 LYS A CA 1
ATOM 787 C C . LYS A 1 97 ? 4.266 -0.992 -16.707 1.00 92.81 97 LYS A C 1
ATOM 789 O O . LYS A 1 97 ? 5.199 -0.309 -16.295 1.00 92.81 97 LYS A O 1
ATOM 794 N N . PRO A 1 98 ? 4.463 -2.051 -17.505 1.00 91.06 98 PRO A N 1
ATOM 795 C CA . PRO A 1 98 ? 5.781 -2.412 -18.015 1.00 91.06 98 PRO A CA 1
ATOM 796 C C . PRO A 1 98 ? 6.417 -1.312 -18.863 1.00 91.06 98 PRO A C 1
ATOM 798 O O . PRO A 1 98 ? 5.794 -0.770 -19.785 1.00 91.06 98 PRO A O 1
ATOM 801 N N . VAL A 1 99 ? 7.686 -1.029 -18.578 1.00 88.56 99 VAL A N 1
ATOM 802 C CA . VAL A 1 99 ? 8.528 -0.071 -19.303 1.00 88.56 99 VAL A CA 1
ATOM 803 C C . VAL A 1 99 ? 9.850 -0.709 -19.717 1.00 88.56 99 VAL A C 1
ATOM 805 O O . VAL A 1 99 ? 10.157 -1.838 -19.342 1.00 88.56 99 VAL A O 1
ATOM 808 N N . VAL A 1 100 ? 10.642 0.001 -20.517 1.00 85.25 100 VAL A N 1
ATOM 809 C CA . VAL A 1 100 ? 11.988 -0.453 -20.888 1.00 85.25 100 VAL A CA 1
ATOM 810 C C . VAL A 1 100 ? 12.808 -0.700 -19.616 1.00 85.25 100 VAL A C 1
ATOM 812 O O . VAL A 1 100 ? 12.814 0.136 -18.716 1.00 85.25 100 VAL A O 1
ATOM 815 N N . GLY A 1 101 ? 13.471 -1.857 -19.536 1.00 83.12 101 GLY A N 1
ATOM 816 C CA . GLY A 1 101 ? 14.191 -2.274 -18.328 1.00 83.12 101 GLY A CA 1
ATOM 817 C C . GLY A 1 101 ? 13.299 -2.877 -17.236 1.00 83.12 101 GLY A C 1
ATOM 818 O O . GLY A 1 101 ? 13.720 -2.960 -16.091 1.00 83.12 101 GLY A O 1
ATOM 819 N N . PHE A 1 102 ? 12.073 -3.313 -17.550 1.00 87.06 102 PHE A N 1
ATOM 820 C CA . PHE A 1 102 ? 11.167 -3.914 -16.562 1.00 87.06 102 PHE A CA 1
ATOM 821 C C . PHE A 1 102 ? 11.812 -5.057 -15.757 1.00 87.06 102 PHE A C 1
ATOM 823 O O . PHE A 1 102 ? 11.677 -5.094 -14.537 1.00 87.06 102 PHE A O 1
ATOM 830 N N . GLU A 1 103 ? 12.571 -5.945 -16.405 1.00 86.69 103 GLU A N 1
ATOM 831 C CA . GLU A 1 103 ? 13.235 -7.079 -15.745 1.00 86.69 103 GLU A CA 1
ATOM 832 C C . GLU A 1 103 ? 14.269 -6.672 -14.679 1.00 86.69 103 GLU A C 1
ATOM 834 O O . GLU A 1 103 ? 14.463 -7.408 -13.706 1.00 86.69 103 GLU A O 1
ATOM 839 N N . SER A 1 104 ? 14.938 -5.520 -14.839 1.00 87.88 104 SER A N 1
ATOM 840 C CA . SER A 1 104 ? 15.953 -5.021 -13.895 1.00 87.88 104 SER A CA 1
ATOM 841 C C . SER A 1 104 ? 15.350 -4.245 -12.725 1.00 87.88 104 SER A C 1
ATOM 843 O O . SER A 1 104 ? 16.082 -3.832 -11.816 1.00 87.88 104 SER A O 1
ATOM 845 N N . ARG A 1 105 ? 14.029 -4.050 -12.726 1.00 91.12 105 ARG A N 1
ATOM 846 C CA . ARG A 1 105 ? 13.315 -3.266 -11.724 1.00 91.12 105 ARG A CA 1
ATOM 847 C C . ARG A 1 105 ? 12.753 -4.120 -10.597 1.00 91.12 105 ARG A C 1
ATOM 849 O O . ARG A 1 105 ? 12.545 -5.334 -10.691 1.00 91.12 105 ARG A O 1
ATOM 856 N N . SER A 1 106 ? 12.509 -3.454 -9.482 1.00 92.44 106 SER A N 1
ATOM 857 C CA . SER A 1 106 ? 11.885 -4.048 -8.311 1.00 92.44 106 SER A CA 1
ATOM 858 C C . SER A 1 106 ? 10.985 -3.048 -7.610 1.00 92.44 106 SER A C 1
ATOM 860 O O . SER A 1 106 ? 11.210 -1.847 -7.687 1.00 92.44 106 SER A O 1
ATOM 862 N N . LEU A 1 107 ? 9.981 -3.554 -6.905 1.00 92.62 107 LEU A N 1
ATOM 863 C CA . LEU A 1 107 ? 9.164 -2.773 -5.994 1.00 92.62 107 LEU A CA 1
ATOM 864 C C . LEU A 1 107 ? 9.602 -3.059 -4.567 1.00 92.62 107 LEU A C 1
ATOM 866 O O . LEU A 1 107 ? 9.588 -4.206 -4.118 1.00 92.62 107 LEU A O 1
ATOM 870 N N . ILE A 1 108 ? 9.980 -2.007 -3.863 1.00 91.88 108 ILE A N 1
ATOM 871 C CA . ILE A 1 108 ? 10.325 -2.040 -2.451 1.00 91.88 108 ILE A CA 1
ATOM 872 C C . ILE A 1 108 ? 9.127 -1.500 -1.678 1.00 91.88 108 ILE A C 1
ATOM 874 O O . ILE A 1 108 ? 8.614 -0.434 -1.995 1.00 91.88 108 ILE A O 1
ATOM 878 N N . ILE A 1 109 ? 8.669 -2.241 -0.678 1.00 92.19 109 ILE A N 1
ATOM 879 C CA . ILE A 1 109 ? 7.622 -1.821 0.250 1.00 92.19 109 ILE A CA 1
ATOM 880 C C . ILE A 1 109 ? 8.311 -1.489 1.564 1.00 92.19 109 ILE A C 1
ATOM 882 O O . ILE A 1 109 ? 8.933 -2.358 2.177 1.00 92.19 109 ILE A O 1
ATOM 886 N N . VAL A 1 110 ? 8.187 -0.240 1.988 1.00 89.56 110 VAL A N 1
ATOM 887 C CA . VAL A 1 110 ? 8.800 0.289 3.201 1.00 89.56 110 VAL A CA 1
ATOM 888 C C . VAL A 1 110 ? 7.701 0.642 4.183 1.00 89.56 110 VAL A C 1
ATOM 890 O O . VAL A 1 110 ? 6.821 1.450 3.885 1.00 89.56 110 VAL A O 1
ATOM 893 N N . LYS A 1 111 ? 7.746 0.021 5.357 1.00 89.56 111 LYS A N 1
ATOM 894 C CA . LYS A 1 111 ? 6.806 0.247 6.455 1.00 89.56 111 LYS A CA 1
ATOM 895 C C . LYS A 1 111 ? 7.591 0.865 7.599 1.00 89.56 111 LYS A C 1
ATOM 897 O O . LYS A 1 111 ? 8.465 0.198 8.140 1.00 89.56 111 LYS A O 1
ATOM 902 N N . SER A 1 112 ? 7.332 2.121 7.942 1.00 85.56 112 SER A N 1
ATOM 903 C CA . SER A 1 112 ? 8.110 2.841 8.956 1.00 85.56 112 SER A CA 1
ATOM 904 C C . SER A 1 112 ? 7.229 3.528 9.992 1.00 85.56 112 SER A C 1
ATOM 906 O O . SER A 1 112 ? 6.069 3.868 9.742 1.00 85.56 112 SER A O 1
ATOM 908 N N . ARG A 1 113 ? 7.798 3.744 11.180 1.00 82.75 113 ARG A N 1
ATOM 909 C CA . ARG A 1 113 ? 7.152 4.456 12.283 1.00 82.75 113 ARG A CA 1
ATOM 910 C C . ARG A 1 113 ? 7.640 5.896 12.364 1.00 82.75 113 ARG A C 1
ATOM 912 O O . ARG A 1 113 ? 8.789 6.131 12.719 1.00 82.75 113 ARG A O 1
ATOM 919 N N . GLY A 1 114 ? 6.765 6.864 12.094 1.00 69.06 114 GLY A N 1
ATOM 920 C CA . GLY A 1 114 ? 7.049 8.294 12.302 1.00 69.06 114 GLY A CA 1
ATOM 921 C C . GLY A 1 114 ? 8.148 8.911 11.421 1.00 69.06 114 GLY A C 1
ATOM 922 O O . GLY A 1 114 ? 8.309 10.122 11.447 1.00 69.06 114 GLY A O 1
ATOM 923 N N . VAL A 1 115 ? 8.865 8.121 10.618 1.00 71.38 115 VAL A N 1
ATOM 924 C CA . VAL A 1 115 ? 9.831 8.610 9.625 1.00 71.38 115 VAL A CA 1
ATOM 925 C C . VAL A 1 115 ? 9.166 8.601 8.257 1.00 71.38 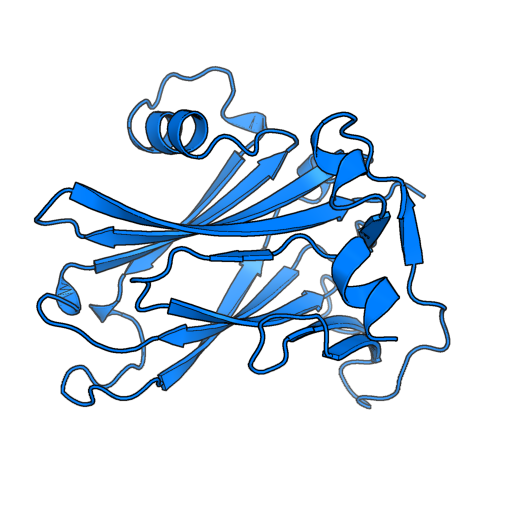115 VAL A C 1
ATOM 927 O O . VAL A 1 115 ? 8.885 7.531 7.715 1.00 71.38 115 VAL A O 1
ATOM 930 N N . THR A 1 116 ? 8.869 9.781 7.723 1.00 70.00 116 THR A N 1
ATOM 931 C CA . THR A 1 116 ? 8.299 9.975 6.379 1.00 70.00 116 THR A CA 1
ATOM 932 C C . THR A 1 116 ? 9.337 10.428 5.355 1.00 70.00 116 THR A C 1
ATOM 934 O O . THR A 1 116 ? 9.079 10.326 4.158 1.00 70.00 116 THR A O 1
ATOM 937 N N . ASP A 1 117 ? 10.510 10.881 5.810 1.00 74.81 117 ASP A N 1
ATOM 938 C CA . ASP A 1 117 ? 11.606 11.320 4.948 1.00 74.81 117 ASP A CA 1
ATOM 939 C C . ASP A 1 117 ? 12.156 10.141 4.131 1.00 74.81 117 ASP A C 1
ATOM 941 O O . ASP A 1 117 ? 12.781 9.209 4.648 1.00 74.81 117 ASP A O 1
ATOM 945 N N . VAL A 1 118 ? 11.884 10.190 2.829 1.00 73.31 118 VAL A N 1
ATOM 946 C CA . VAL A 1 118 ? 12.250 9.154 1.865 1.00 73.31 118 VAL A CA 1
ATOM 947 C C . VAL A 1 118 ? 13.767 9.027 1.731 1.00 73.31 118 VAL A C 1
ATOM 949 O O . VAL A 1 118 ? 14.256 7.912 1.569 1.00 73.31 118 VAL A O 1
ATOM 952 N N . ASP A 1 119 ? 14.527 10.117 1.827 1.00 76.38 119 ASP A N 1
ATOM 953 C CA . ASP A 1 119 ? 15.984 10.080 1.678 1.00 76.38 119 ASP A CA 1
ATOM 954 C C . ASP A 1 119 ? 16.644 9.452 2.909 1.00 76.38 119 ASP A C 1
ATOM 956 O O . ASP A 1 119 ? 17.556 8.628 2.781 1.00 76.38 119 ASP A O 1
ATOM 960 N N . VAL A 1 120 ? 16.117 9.736 4.105 1.00 77.00 120 VAL A N 1
ATOM 961 C CA . VAL A 1 120 ? 16.516 9.038 5.338 1.00 77.00 120 VAL A CA 1
ATOM 962 C C . VAL A 1 120 ? 16.225 7.541 5.231 1.00 77.00 120 VAL A C 1
ATOM 964 O O . VAL A 1 120 ? 17.099 6.724 5.528 1.00 77.00 120 VAL A O 1
ATOM 967 N N . LEU A 1 121 ? 15.030 7.161 4.770 1.00 77.00 121 LEU A N 1
ATOM 968 C CA . LEU A 1 121 ? 14.662 5.753 4.610 1.00 77.00 121 LEU A CA 1
ATOM 969 C C . LEU A 1 121 ? 15.502 5.061 3.516 1.00 77.00 121 LEU A C 1
ATOM 971 O O . LEU A 1 121 ? 15.860 3.895 3.669 1.00 77.00 121 LEU A O 1
ATOM 975 N N . LYS A 1 122 ? 15.852 5.752 2.421 1.00 77.25 122 LYS A N 1
ATOM 976 C CA . LYS A 1 122 ? 16.727 5.217 1.361 1.00 77.25 122 LYS A CA 1
ATOM 977 C C . LYS A 1 122 ? 18.116 4.893 1.895 1.00 77.25 122 LYS A C 1
ATOM 979 O O . LYS A 1 122 ? 18.655 3.846 1.551 1.00 77.25 122 LYS A O 1
ATOM 984 N N . ASN A 1 123 ? 18.677 5.731 2.766 1.00 74.38 123 ASN A N 1
ATOM 985 C CA . ASN A 1 123 ? 19.979 5.463 3.385 1.00 74.38 123 ASN A CA 1
ATOM 986 C C . ASN A 1 123 ? 19.975 4.157 4.205 1.00 74.38 123 ASN A C 1
ATOM 988 O O . ASN A 1 123 ? 20.969 3.432 4.203 1.00 74.38 123 ASN A O 1
ATOM 992 N N . GLN A 1 124 ? 18.838 3.793 4.813 1.00 72.12 124 GLN A N 1
ATOM 993 C CA . GLN A 1 124 ? 18.678 2.523 5.538 1.00 72.12 124 GLN A CA 1
ATOM 994 C C . GLN A 1 124 ? 18.715 1.284 4.622 1.00 72.12 124 GLN A C 1
ATOM 996 O O . GLN A 1 124 ? 18.951 0.182 5.113 1.00 72.12 124 GLN A O 1
ATOM 1001 N N . LEU A 1 125 ? 18.503 1.428 3.304 1.00 69.31 125 LEU A N 1
ATOM 1002 C CA . LEU A 1 125 ? 18.660 0.317 2.353 1.00 69.31 125 LEU A CA 1
ATOM 1003 C C . LEU A 1 125 ? 20.126 -0.081 2.142 1.00 69.31 125 LEU A C 1
ATOM 1005 O O . LEU A 1 125 ? 20.393 -1.219 1.757 1.00 69.31 125 LEU A O 1
ATOM 1009 N N . TYR A 1 126 ? 21.055 0.858 2.332 1.00 67.94 126 TYR A N 1
ATOM 1010 C CA . TYR A 1 126 ? 22.471 0.687 1.998 1.00 67.94 126 TYR A CA 1
ATOM 1011 C C . TYR A 1 126 ? 23.367 0.519 3.220 1.00 67.94 126 TYR A C 1
ATOM 1013 O O . TYR A 1 126 ? 24.461 -0.031 3.093 1.00 67.94 126 TYR A O 1
ATOM 1021 N N . ASP A 1 127 ? 22.928 0.997 4.384 1.00 64.31 127 ASP A N 1
ATOM 1022 C CA . ASP A 1 127 ? 23.720 0.956 5.605 1.00 64.31 127 ASP A CA 1
ATOM 1023 C C . ASP A 1 127 ? 23.184 -0.098 6.579 1.00 64.31 127 ASP A C 1
ATOM 1025 O O . ASP A 1 127 ? 22.154 0.060 7.238 1.00 64.31 127 ASP A O 1
ATOM 1029 N N . ASP A 1 128 ? 23.916 -1.205 6.687 1.00 57.50 128 ASP A N 1
ATOM 1030 C CA . ASP A 1 128 ? 23.543 -2.299 7.573 1.00 57.50 128 ASP A CA 1
ATOM 1031 C C . ASP A 1 128 ? 23.688 -1.966 9.069 1.00 57.50 128 ASP A C 1
ATOM 1033 O O . ASP A 1 128 ? 23.138 -2.704 9.896 1.00 57.50 128 ASP A O 1
ATOM 1037 N N . ASN A 1 129 ? 24.368 -0.862 9.412 1.00 55.28 129 ASN A N 1
ATOM 1038 C CA . ASN A 1 129 ? 24.757 -0.485 10.775 1.00 55.28 129 ASN A CA 1
ATOM 1039 C C . ASN A 1 129 ? 23.882 0.596 11.437 1.00 55.28 129 ASN A C 1
ATOM 1041 O O . ASN A 1 129 ? 24.192 1.022 12.554 1.00 55.28 129 ASN A O 1
ATOM 1045 N N . THR A 1 130 ? 22.787 1.048 10.821 1.00 55.44 130 THR A N 1
ATOM 1046 C CA . THR A 1 130 ? 21.933 2.072 11.446 1.00 55.44 130 THR A CA 1
ATOM 1047 C C . THR A 1 130 ? 21.196 1.515 12.667 1.00 55.44 130 THR A C 1
ATOM 1049 O O . THR A 1 130 ? 20.389 0.588 12.551 1.00 55.44 130 THR A O 1
ATOM 1052 N N . GLN A 1 131 ? 21.429 2.121 13.837 1.00 52.19 131 GLN A N 1
ATOM 1053 C CA . GLN A 1 131 ? 20.769 1.783 15.108 1.00 52.19 131 GLN A CA 1
ATOM 1054 C C . GLN A 1 131 ? 19.234 1.968 15.078 1.00 52.19 131 GLN A C 1
ATOM 1056 O O . GLN A 1 131 ? 18.552 1.444 15.956 1.00 52.19 131 GLN A O 1
ATOM 1061 N N . ASP A 1 132 ? 18.693 2.623 14.041 1.00 53.78 132 ASP A N 1
ATOM 1062 C CA . ASP A 1 132 ? 17.261 2.894 13.823 1.00 53.78 132 ASP A CA 1
ATOM 1063 C C . ASP A 1 132 ? 16.505 1.816 13.016 1.00 53.78 132 ASP A C 1
ATOM 1065 O O . ASP A 1 132 ? 15.289 1.920 12.834 1.00 53.78 132 ASP A O 1
ATOM 1069 N N . LYS A 1 133 ? 17.171 0.709 12.636 1.00 54.59 133 LYS A N 1
ATOM 1070 C CA . LYS A 1 133 ? 16.518 -0.486 12.056 1.00 54.59 133 LYS A CA 1
ATOM 1071 C C . LYS A 1 133 ? 15.262 -0.992 12.802 1.00 54.59 133 LYS A C 1
ATOM 1073 O O . LYS A 1 133 ? 14.380 -1.491 12.108 1.00 54.59 133 LYS A O 1
ATOM 1078 N N . PRO A 1 134 ? 15.085 -0.892 14.144 1.00 57.16 134 PRO A N 1
ATOM 1079 C CA . PRO A 1 134 ? 13.873 -1.417 14.785 1.00 57.16 134 PRO A CA 1
ATOM 1080 C C . PRO A 1 134 ? 12.571 -0.681 14.423 1.00 57.16 134 PRO A C 1
ATOM 1082 O O . PRO A 1 134 ? 11.511 -1.115 14.870 1.00 57.16 134 PRO A O 1
ATOM 1085 N N . MET A 1 135 ? 12.623 0.417 13.659 1.00 71.88 135 MET A N 1
ATOM 1086 C CA . MET A 1 135 ? 11.447 1.233 13.318 1.00 71.88 135 MET A CA 1
ATOM 1087 C C . MET A 1 135 ? 11.007 1.125 11.851 1.00 71.88 135 MET A C 1
ATOM 1089 O O . MET A 1 135 ? 10.015 1.762 11.487 1.00 71.88 135 MET A O 1
ATOM 1093 N N . THR A 1 136 ? 11.703 0.326 11.033 1.00 81.12 136 THR A N 1
ATOM 1094 C CA . THR A 1 136 ? 11.432 0.175 9.596 1.00 81.12 136 THR A CA 1
ATOM 1095 C C . THR A 1 136 ? 11.460 -1.296 9.179 1.00 81.12 136 THR A C 1
ATOM 1097 O O . THR A 1 136 ? 12.395 -2.026 9.495 1.00 81.12 136 THR A O 1
ATOM 1100 N N . GLU A 1 137 ? 10.469 -1.726 8.403 1.00 85.88 137 GLU A N 1
ATOM 1101 C CA . GLU A 1 137 ? 10.438 -3.024 7.731 1.00 85.88 137 GLU A CA 1
ATOM 1102 C C . GLU A 1 137 ? 10.436 -2.863 6.214 1.00 85.88 137 GLU A C 1
ATOM 1104 O O . GLU A 1 137 ? 9.738 -2.010 5.660 1.00 85.88 137 GLU A O 1
ATOM 1109 N N . LEU A 1 138 ? 11.182 -3.738 5.539 1.00 87.94 138 LEU A N 1
ATOM 1110 C CA . LEU A 1 138 ? 11.426 -3.678 4.104 1.00 87.94 138 LEU A CA 1
ATOM 1111 C C . LEU A 1 138 ? 11.064 -5.006 3.447 1.00 87.94 138 LEU A C 1
ATOM 1113 O O . LEU A 1 138 ? 11.587 -6.056 3.820 1.00 87.94 138 LEU A O 1
ATOM 1117 N N . SER A 1 139 ? 10.227 -4.942 2.420 1.00 91.56 139 SER A N 1
ATOM 1118 C CA . SER A 1 139 ? 9.947 -6.066 1.527 1.00 91.56 139 SER A CA 1
ATOM 1119 C C . SER A 1 139 ? 10.378 -5.694 0.114 1.00 91.56 139 SER A C 1
ATOM 1121 O O . SER A 1 139 ? 10.141 -4.575 -0.327 1.00 91.56 139 SER A O 1
ATOM 1123 N N . LYS A 1 140 ? 10.991 -6.622 -0.627 1.00 92.19 140 LYS A N 1
ATOM 1124 C CA . LYS A 1 140 ? 11.422 -6.394 -2.014 1.00 92.19 140 LYS A CA 1
ATOM 1125 C C . LYS A 1 140 ? 10.799 -7.426 -2.946 1.00 92.19 140 LYS A C 1
ATOM 1127 O O . LYS A 1 140 ? 10.947 -8.627 -2.730 1.00 92.19 140 LYS A O 1
ATOM 1132 N N . LEU A 1 141 ? 10.154 -6.955 -4.010 1.00 93.38 141 LEU A N 1
ATOM 1133 C CA . LEU A 1 141 ? 9.582 -7.770 -5.076 1.00 93.38 141 LEU A CA 1
ATOM 1134 C C . LEU A 1 141 ? 10.283 -7.462 -6.395 1.00 93.38 141 LEU A C 1
ATOM 1136 O O . LEU A 1 141 ? 10.240 -6.341 -6.886 1.00 93.38 141 LEU A O 1
ATOM 1140 N N . GLU A 1 142 ? 10.923 -8.459 -6.991 1.00 93.50 142 GLU A N 1
ATOM 1141 C CA . GLU A 1 142 ? 11.527 -8.319 -8.318 1.00 93.50 142 GLU A CA 1
ATOM 1142 C C . GLU A 1 142 ? 10.447 -8.411 -9.400 1.00 93.50 142 GLU A C 1
ATOM 1144 O O . GLU A 1 142 ? 9.652 -9.352 -9.391 1.00 93.50 142 GLU A O 1
ATOM 1149 N N . TYR A 1 143 ? 10.441 -7.483 -10.358 1.00 92.69 143 TYR A N 1
ATOM 1150 C CA . TYR A 1 143 ? 9.419 -7.430 -11.408 1.00 92.69 143 TYR A CA 1
ATOM 1151 C C . TYR A 1 143 ? 9.392 -8.664 -12.300 1.00 92.69 143 TYR A C 1
ATOM 1153 O O . TYR A 1 143 ? 8.312 -9.182 -12.570 1.00 92.69 143 TYR A O 1
ATOM 1161 N N . ARG A 1 144 ? 10.558 -9.229 -12.624 1.00 91.19 144 ARG A N 1
ATOM 1162 C CA . ARG A 1 144 ? 10.677 -10.505 -13.353 1.00 91.19 144 ARG A CA 1
ATOM 1163 C C . ARG A 1 144 ? 9.975 -11.698 -12.680 1.00 91.19 144 ARG A C 1
ATOM 1165 O O . ARG A 1 144 ? 9.807 -12.744 -13.295 1.00 91.19 144 ARG A O 1
ATOM 1172 N N . LYS A 1 145 ? 9.633 -11.594 -11.387 1.00 92.25 145 LYS A N 1
ATOM 1173 C CA . LYS A 1 145 ? 8.908 -12.633 -10.628 1.00 92.25 145 LYS A CA 1
ATOM 1174 C C . LYS A 1 145 ? 7.404 -12.361 -10.547 1.00 92.25 145 LYS A C 1
ATOM 1176 O O . LYS A 1 145 ? 6.675 -13.176 -9.982 1.00 92.25 145 LYS A O 1
ATOM 1181 N N . LEU A 1 146 ? 6.940 -11.218 -11.047 1.00 91.94 146 LEU A N 1
ATOM 1182 C CA . LEU A 1 146 ? 5.532 -10.850 -11.031 1.00 91.94 146 LEU A CA 1
ATOM 1183 C C . LEU A 1 146 ? 4.814 -11.448 -12.248 1.00 91.94 146 LEU A C 1
ATOM 1185 O O . LEU A 1 146 ? 5.408 -11.569 -13.317 1.00 91.94 146 LEU A O 1
ATOM 1189 N N . PRO A 1 147 ? 3.525 -11.800 -12.118 1.00 91.94 147 PRO A N 1
ATOM 1190 C CA . PRO A 1 147 ? 2.715 -12.286 -13.230 1.00 91.94 147 PRO A CA 1
ATOM 1191 C C . PRO A 1 147 ? 2.277 -11.113 -14.125 1.00 91.94 147 PRO A C 1
ATOM 1193 O O . PRO A 1 147 ? 1.093 -10.794 -14.202 1.00 91.94 147 PRO A O 1
ATOM 1196 N N . ILE A 1 148 ? 3.242 -10.426 -14.737 1.00 91.38 148 ILE A N 1
ATOM 1197 C CA . ILE A 1 148 ? 3.045 -9.247 -15.583 1.00 91.38 148 ILE A CA 1
ATOM 1198 C C . ILE A 1 148 ? 3.637 -9.541 -16.960 1.00 91.38 148 ILE A C 1
ATOM 1200 O O . ILE A 1 148 ? 4.779 -9.974 -17.083 1.00 91.38 148 ILE A O 1
ATOM 1204 N N . GLU A 1 149 ? 2.859 -9.294 -18.006 1.00 90.81 149 GLU A N 1
ATOM 1205 C CA . GLU A 1 149 ? 3.304 -9.438 -19.389 1.00 90.81 149 GLU A CA 1
ATOM 1206 C C . GLU A 1 149 ? 4.188 -8.251 -19.782 1.00 90.81 149 GLU A C 1
ATOM 1208 O O . GLU A 1 149 ? 3.689 -7.148 -19.991 1.00 90.81 149 GLU A O 1
ATOM 1213 N N . GLU A 1 150 ? 5.493 -8.460 -19.924 1.00 85.69 150 GLU A N 1
ATOM 1214 C CA . GLU A 1 150 ? 6.463 -7.373 -20.140 1.00 85.69 150 GLU A CA 1
ATOM 1215 C C . GLU A 1 150 ? 6.249 -6.598 -21.448 1.00 85.69 150 GLU A C 1
ATOM 1217 O O . GLU A 1 150 ? 6.456 -5.387 -21.509 1.00 85.69 150 GLU A O 1
ATOM 1222 N N . ASN A 1 151 ? 5.770 -7.284 -22.489 1.00 87.00 151 ASN A N 1
ATOM 1223 C CA . ASN A 1 151 ? 5.491 -6.689 -23.801 1.00 87.00 151 ASN A CA 1
ATOM 1224 C C . ASN A 1 151 ? 4.163 -5.914 -23.845 1.00 87.00 151 ASN A C 1
ATOM 1226 O O . ASN A 1 151 ? 3.825 -5.299 -24.858 1.00 87.00 151 ASN A O 1
ATOM 1230 N N . ASN A 1 152 ? 3.379 -5.962 -22.769 1.00 89.44 152 ASN A N 1
ATOM 1231 C CA . ASN A 1 152 ? 2.094 -5.299 -22.674 1.00 89.44 152 ASN A CA 1
ATOM 1232 C C . ASN A 1 152 ? 2.246 -3.997 -21.879 1.00 89.44 152 ASN A C 1
ATOM 1234 O O . ASN A 1 152 ? 2.127 -3.972 -20.657 1.00 89.44 152 ASN A O 1
ATOM 1238 N N . HIS A 1 153 ? 2.455 -2.893 -22.597 1.00 87.62 153 HIS A N 1
ATOM 1239 C CA . HIS A 1 153 ? 2.644 -1.546 -22.038 1.00 87.62 153 HIS A CA 1
ATOM 1240 C C . HIS A 1 153 ? 1.370 -0.902 -21.456 1.00 87.62 153 HIS A C 1
ATOM 1242 O O . HIS A 1 153 ? 1.294 0.322 -21.321 1.00 87.62 153 HIS A O 1
ATOM 1248 N N . SER A 1 154 ? 0.348 -1.695 -21.133 1.00 92.19 154 SER A N 1
ATOM 1249 C CA . SER A 1 154 ? -0.820 -1.238 -20.381 1.00 92.19 154 SER A CA 1
ATOM 1250 C C . SER A 1 154 ? -0.648 -1.501 -18.882 1.00 92.19 154 SER A C 1
ATOM 1252 O O . SER A 1 154 ? 0.191 -2.295 -18.460 1.00 92.19 154 SER A O 1
ATOM 1254 N N . PHE A 1 155 ? -1.434 -0.806 -18.058 1.00 92.94 155 PHE A N 1
ATOM 1255 C CA . PHE A 1 155 ? -1.465 -1.057 -16.621 1.00 92.94 155 PHE A CA 1
ATOM 1256 C C . PHE A 1 155 ? -2.080 -2.428 -16.330 1.00 92.94 155 PHE A C 1
ATOM 1258 O O . PHE A 1 155 ? -3.254 -2.671 -16.614 1.00 92.94 155 PHE A O 1
ATOM 1265 N N . GLN A 1 156 ? -1.300 -3.291 -15.693 1.00 94.88 156 GLN A N 1
ATOM 1266 C CA . GLN A 1 156 ? -1.698 -4.631 -15.288 1.00 94.88 156 GLN A CA 1
ATOM 1267 C C . GLN A 1 156 ? -1.892 -4.669 -13.773 1.00 94.88 156 GLN A C 1
ATOM 1269 O O . GLN A 1 156 ? -1.060 -4.183 -13.006 1.00 94.88 156 GLN A O 1
ATOM 1274 N N . LYS A 1 157 ? -3.032 -5.204 -13.331 1.00 95.25 157 LYS A N 1
ATOM 1275 C CA . LYS A 1 157 ? -3.406 -5.235 -11.913 1.00 95.25 157 LYS A CA 1
ATOM 1276 C C . LYS A 1 157 ? -2.783 -6.439 -11.226 1.00 95.25 157 LYS A C 1
ATOM 1278 O O . LYS A 1 157 ? -2.972 -7.566 -11.673 1.00 95.25 157 LYS A O 1
ATOM 1283 N N . ILE A 1 158 ? -2.153 -6.203 -10.084 1.00 95.25 158 ILE A N 1
ATOM 1284 C CA . ILE A 1 158 ? -1.630 -7.245 -9.206 1.00 95.25 158 ILE A CA 1
ATOM 1285 C C . ILE A 1 158 ? -2.066 -6.995 -7.761 1.00 95.25 158 ILE A C 1
ATOM 1287 O O . ILE A 1 158 ? -2.379 -5.870 -7.360 1.00 95.25 158 ILE A O 1
ATOM 1291 N N . ILE A 1 159 ? -2.092 -8.063 -6.969 1.00 95.50 159 ILE A N 1
ATOM 1292 C CA . ILE A 1 159 ? -2.316 -7.990 -5.526 1.00 95.50 159 ILE A CA 1
ATOM 1293 C C . ILE A 1 159 ? -1.040 -8.464 -4.852 1.00 95.50 159 ILE A C 1
ATOM 1295 O O . ILE A 1 159 ? -0.644 -9.617 -5.021 1.00 95.50 159 ILE A O 1
ATOM 1299 N N . ILE A 1 160 ? -0.416 -7.579 -4.084 1.00 95.38 160 ILE A N 1
ATOM 1300 C CA . ILE A 1 160 ? 0.758 -7.900 -3.283 1.00 95.38 160 ILE A CA 1
ATOM 1301 C C . ILE A 1 160 ? 0.304 -8.091 -1.842 1.00 95.38 160 ILE A C 1
ATOM 1303 O O . ILE A 1 160 ? -0.326 -7.206 -1.261 1.00 95.38 160 ILE A O 1
ATOM 1307 N N . ASN A 1 161 ? 0.606 -9.260 -1.282 1.00 94.88 161 ASN A N 1
ATOM 1308 C CA . ASN A 1 161 ? 0.392 -9.532 0.132 1.00 94.88 161 ASN A CA 1
ATOM 1309 C C . ASN A 1 161 ? 1.680 -9.209 0.887 1.00 94.88 161 ASN A C 1
ATOM 1311 O O . ASN A 1 161 ? 2.756 -9.638 0.476 1.00 94.88 161 ASN A O 1
ATOM 1315 N N . ASP A 1 162 ? 1.555 -8.481 1.985 1.00 94.50 162 ASP A N 1
ATOM 1316 C CA . ASP A 1 162 ? 2.655 -8.154 2.886 1.00 94.50 162 ASP A CA 1
ATOM 1317 C C . ASP A 1 162 ? 2.119 -8.152 4.328 1.00 94.50 162 ASP A C 1
ATOM 1319 O O . ASP A 1 162 ? 0.932 -8.393 4.563 1.00 94.50 162 ASP A O 1
ATOM 1323 N N . PHE A 1 163 ? 2.968 -7.912 5.310 1.00 92.50 163 PHE A N 1
ATOM 1324 C CA . PHE A 1 163 ? 2.584 -7.734 6.701 1.00 92.50 163 PHE A CA 1
ATOM 1325 C C . PHE A 1 163 ? 3.563 -6.786 7.394 1.00 92.50 163 PHE A C 1
ATOM 1327 O O . PHE A 1 163 ? 4.599 -6.422 6.831 1.00 92.50 163 PHE A O 1
ATOM 1334 N N . PHE A 1 164 ? 3.206 -6.372 8.603 1.00 88.56 164 PHE A N 1
ATOM 1335 C CA . PHE A 1 164 ? 4.119 -5.704 9.523 1.00 88.56 164 PHE A CA 1
ATOM 1336 C C . PHE A 1 164 ? 4.036 -6.312 10.923 1.00 88.56 164 PHE A C 1
ATOM 1338 O O . PHE A 1 164 ? 3.008 -6.894 11.282 1.00 88.56 164 PHE A O 1
ATOM 1345 N N . ASP A 1 165 ? 5.091 -6.182 11.730 1.00 84.88 165 ASP A N 1
ATOM 1346 C CA . ASP A 1 165 ? 5.028 -6.492 13.158 1.00 84.88 165 ASP A CA 1
ATOM 1347 C C . ASP A 1 165 ? 4.056 -5.505 13.839 1.00 84.88 165 ASP A C 1
ATOM 1349 O O . ASP A 1 165 ? 4.301 -4.291 13.834 1.00 84.88 165 ASP A O 1
ATOM 1353 N N . PRO A 1 166 ? 2.957 -5.982 14.462 1.00 79.19 166 PRO A N 1
ATOM 1354 C CA . PRO A 1 166 ? 2.011 -5.122 15.173 1.00 79.19 166 PRO A CA 1
ATOM 1355 C C . PRO A 1 166 ? 2.671 -4.201 16.210 1.00 79.19 166 PRO A C 1
ATOM 1357 O O . PRO A 1 166 ? 2.156 -3.118 16.493 1.00 79.19 166 PRO A O 1
ATOM 1360 N N . LYS A 1 167 ? 3.828 -4.593 16.766 1.00 74.81 167 LYS A N 1
ATOM 1361 C CA . LYS A 1 167 ? 4.588 -3.781 17.730 1.00 74.81 167 LYS A CA 1
ATOM 1362 C C . LYS A 1 167 ? 5.052 -2.445 17.151 1.00 74.81 167 LYS A C 1
ATOM 1364 O O . LYS A 1 167 ? 5.204 -1.494 17.915 1.00 74.81 167 LYS A O 1
ATOM 1369 N N . ILE A 1 168 ? 5.249 -2.355 15.834 1.00 68.88 168 ILE A N 1
ATOM 1370 C CA . ILE A 1 168 ? 5.668 -1.121 15.150 1.00 68.88 168 ILE A CA 1
ATOM 1371 C C . ILE A 1 168 ? 4.563 -0.064 15.206 1.00 68.88 168 ILE A C 1
ATOM 1373 O O . ILE A 1 168 ? 4.849 1.125 15.281 1.00 68.88 168 ILE A O 1
ATOM 1377 N N . VAL A 1 169 ? 3.302 -0.498 15.233 1.00 68.38 169 VAL A N 1
ATOM 1378 C CA . VAL A 1 169 ? 2.111 0.337 15.001 1.00 68.38 169 VAL A CA 1
ATOM 1379 C C . VAL A 1 169 ? 1.417 0.738 16.310 1.00 68.38 169 VAL A C 1
ATOM 1381 O O . VAL A 1 169 ? 0.429 1.467 16.317 1.00 68.38 169 VAL A O 1
ATOM 1384 N N . ASN A 1 170 ? 1.971 0.327 17.453 1.00 68.88 170 ASN A N 1
ATOM 1385 C CA . ASN A 1 170 ? 1.389 0.542 18.774 1.00 68.88 170 ASN A CA 1
ATOM 1386 C C . ASN A 1 170 ? 1.357 2.044 19.153 1.00 68.88 170 ASN A C 1
ATOM 1388 O O . ASN A 1 170 ? 2.358 2.579 19.626 1.00 68.88 170 ASN A O 1
ATOM 1392 N N . ASN A 1 171 ? 0.209 2.712 18.964 1.00 72.50 171 ASN A N 1
ATOM 1393 C CA . ASN A 1 171 ? -0.036 4.150 19.216 1.00 72.50 171 ASN A CA 1
ATOM 1394 C C . ASN A 1 171 ? 0.788 5.102 18.348 1.00 72.50 171 ASN A C 1
ATOM 1396 O O . ASN A 1 171 ? 1.143 6.207 18.768 1.00 72.50 171 ASN A O 1
ATOM 1400 N N . THR A 1 172 ? 1.117 4.689 17.130 1.00 79.88 172 THR A N 1
ATOM 1401 C CA . THR A 1 172 ? 1.975 5.500 16.269 1.00 79.88 172 THR A CA 1
ATOM 1402 C C . THR A 1 172 ? 1.461 5.578 14.843 1.00 79.88 172 THR A C 1
ATOM 1404 O O . THR A 1 172 ? 0.690 4.743 14.371 1.00 79.88 172 THR A O 1
ATOM 1407 N N . LYS A 1 173 ? 1.892 6.635 14.155 1.00 85.44 173 LYS A N 1
ATOM 1408 C CA . LYS A 1 173 ? 1.686 6.817 12.723 1.00 85.44 173 LYS A CA 1
ATOM 1409 C C . LYS A 1 173 ? 2.523 5.777 11.970 1.00 85.44 173 LYS A C 1
ATOM 1411 O O . LYS A 1 173 ? 3.746 5.734 12.132 1.00 85.44 173 LYS A O 1
ATOM 1416 N N . LEU A 1 174 ? 1.842 4.952 11.179 1.00 87.44 174 LEU A N 1
ATOM 1417 C CA . LEU A 1 174 ? 2.437 3.979 10.275 1.00 87.44 174 LEU A CA 1
ATOM 1418 C C . LEU A 1 174 ? 2.495 4.588 8.876 1.00 87.44 174 LEU A C 1
ATOM 1420 O O . LEU A 1 174 ? 1.478 4.939 8.275 1.00 87.44 174 LEU A O 1
ATOM 1424 N N . ASN A 1 175 ? 3.699 4.632 8.335 1.00 87.50 175 ASN A N 1
ATOM 1425 C CA . ASN A 1 175 ? 3.951 5.067 6.977 1.00 87.50 175 ASN A CA 1
ATOM 1426 C C . ASN A 1 175 ? 4.161 3.823 6.122 1.00 87.50 175 ASN A C 1
ATOM 1428 O O . ASN A 1 175 ? 4.969 2.964 6.470 1.00 87.50 175 ASN A O 1
ATOM 1432 N N . ILE A 1 176 ? 3.437 3.720 5.014 1.00 90.19 176 ILE A N 1
ATOM 1433 C CA . ILE A 1 176 ? 3.621 2.668 4.018 1.00 90.19 176 ILE A CA 1
ATOM 1434 C C . ILE A 1 176 ? 4.021 3.369 2.729 1.00 90.19 176 ILE A C 1
ATOM 1436 O O . ILE A 1 176 ? 3.214 4.070 2.125 1.00 90.19 176 ILE A O 1
ATOM 1440 N N . SER A 1 177 ? 5.261 3.189 2.297 1.00 89.19 177 SER A N 1
ATOM 1441 C CA . SER A 1 177 ? 5.730 3.699 1.012 1.00 89.19 177 SER A CA 1
ATOM 1442 C C . SER A 1 177 ? 6.143 2.571 0.089 1.00 89.19 177 SER A C 1
ATOM 1444 O O . SER A 1 177 ? 6.525 1.483 0.519 1.00 89.19 177 SER A O 1
ATOM 1446 N N . LEU A 1 178 ? 5.972 2.818 -1.200 1.00 90.94 178 LEU A N 1
ATOM 1447 C CA . LEU A 1 178 ? 6.270 1.884 -2.265 1.00 90.94 178 LEU A CA 1
ATOM 1448 C C . LEU A 1 178 ? 7.227 2.572 -3.225 1.00 90.94 178 LEU A C 1
ATOM 1450 O O . LEU A 1 178 ? 6.937 3.661 -3.724 1.00 90.94 178 LEU A O 1
ATOM 1454 N N . TRP A 1 179 ? 8.378 1.952 -3.450 1.00 90.12 179 TRP A N 1
ATOM 1455 C CA . TRP A 1 179 ? 9.447 2.511 -4.262 1.00 90.12 179 TRP A CA 1
ATOM 1456 C C . TRP A 1 179 ? 9.745 1.581 -5.421 1.00 90.12 179 TRP A C 1
ATOM 1458 O O . TRP A 1 179 ? 10.111 0.422 -5.230 1.00 90.12 179 TRP A O 1
ATOM 1468 N N . GLU A 1 180 ? 9.601 2.094 -6.629 1.00 90.06 180 GLU A N 1
ATOM 1469 C CA . GLU A 1 180 ? 10.135 1.447 -7.811 1.00 90.06 180 GLU A CA 1
ATOM 1470 C C . GLU A 1 180 ? 11.642 1.717 -7.861 1.00 90.06 180 GLU A C 1
ATOM 1472 O O . GLU A 1 180 ? 12.062 2.868 -7.872 1.00 90.06 180 GLU A O 1
ATOM 1477 N N . HIS A 1 181 ? 12.449 0.658 -7.857 1.00 89.88 181 HIS A N 1
ATOM 1478 C CA . HIS A 1 181 ? 13.910 0.712 -7.907 1.00 89.88 181 HIS A CA 1
ATOM 1479 C C . HIS A 1 181 ? 14.410 0.092 -9.204 1.00 89.88 181 HIS A C 1
ATOM 1481 O O . HIS A 1 181 ? 14.143 -1.086 -9.461 1.00 89.88 181 HIS A O 1
ATOM 1487 N N . ASP A 1 182 ? 15.164 0.861 -9.988 1.00 88.94 182 ASP A N 1
ATOM 1488 C CA . ASP A 1 182 ? 15.904 0.360 -11.145 1.00 88.94 182 ASP A CA 1
ATOM 1489 C C . ASP A 1 182 ? 17.337 0.018 -10.733 1.00 88.94 182 ASP A C 1
ATOM 1491 O O . ASP A 1 182 ? 18.134 0.889 -10.387 1.00 88.94 182 ASP A O 1
ATOM 1495 N N . SER A 1 183 ? 17.690 -1.266 -10.778 1.00 85.75 183 SER A N 1
ATOM 1496 C CA . SER A 1 183 ? 19.025 -1.714 -10.372 1.00 85.75 183 SER A CA 1
ATOM 1497 C C . SER A 1 183 ? 20.148 -1.291 -11.325 1.00 85.75 183 SER A C 1
ATOM 1499 O O . SER A 1 183 ? 21.312 -1.347 -10.934 1.00 85.75 183 SER A O 1
ATOM 1501 N N . THR A 1 184 ? 19.831 -0.871 -12.556 1.00 86.06 184 THR A N 1
ATOM 1502 C CA . THR A 1 184 ? 20.836 -0.445 -13.544 1.00 86.06 184 THR A CA 1
ATOM 1503 C C . THR A 1 184 ? 21.214 1.025 -13.382 1.00 86.06 184 THR A C 1
ATOM 1505 O O . THR A 1 184 ? 22.403 1.340 -13.405 1.00 86.06 184 THR A O 1
ATOM 1508 N N . SER A 1 185 ? 20.238 1.919 -13.192 1.00 85.31 185 SER A N 1
ATOM 1509 C CA . SER A 1 185 ? 20.496 3.349 -12.936 1.00 85.31 185 SER A CA 1
ATOM 1510 C C . SER A 1 185 ? 20.654 3.685 -11.449 1.00 85.31 185 SER A C 1
ATOM 1512 O O . SER A 1 185 ? 21.169 4.748 -11.111 1.00 85.31 185 SER A O 1
ATOM 1514 N N . ASN A 1 186 ? 20.252 2.772 -10.561 1.00 82.19 186 ASN A N 1
ATOM 1515 C CA . ASN A 1 186 ? 20.120 2.984 -9.120 1.00 82.19 186 ASN A CA 1
ATOM 1516 C C . ASN A 1 186 ? 19.136 4.107 -8.741 1.00 82.19 186 ASN A C 1
ATOM 1518 O O . ASN A 1 186 ? 19.257 4.727 -7.683 1.00 82.19 186 ASN A O 1
ATOM 1522 N N . GLU A 1 187 ? 18.161 4.372 -9.608 1.00 84.69 187 GLU A N 1
ATOM 1523 C CA . GLU A 1 187 ? 17.122 5.373 -9.384 1.00 84.69 187 GLU A CA 1
ATOM 1524 C C . GLU A 1 187 ? 15.928 4.783 -8.632 1.00 84.69 187 GLU A C 1
ATOM 1526 O O . GLU A 1 187 ? 15.627 3.588 -8.722 1.00 84.69 187 GLU A O 1
ATOM 1531 N N . PHE A 1 188 ? 15.243 5.656 -7.892 1.00 83.81 188 PHE A N 1
ATOM 1532 C CA . PHE A 1 188 ? 14.052 5.330 -7.120 1.00 83.81 188 PHE A CA 1
ATOM 1533 C C . PHE A 1 188 ? 12.940 6.301 -7.478 1.00 83.81 188 PHE A C 1
ATOM 1535 O O . PHE A 1 188 ? 13.148 7.508 -7.379 1.00 83.81 188 PHE A O 1
ATOM 1542 N N . VAL A 1 189 ? 11.769 5.766 -7.802 1.00 81.25 189 VAL A N 1
ATOM 1543 C CA . VAL A 1 189 ? 10.530 6.534 -7.950 1.00 81.25 189 VAL A CA 1
ATOM 1544 C C . VAL A 1 189 ? 9.589 6.112 -6.838 1.00 81.25 189 VAL A C 1
ATOM 1546 O O . VAL A 1 189 ? 9.363 4.914 -6.640 1.00 81.25 189 VAL A O 1
ATOM 1549 N N . THR A 1 190 ? 9.069 7.072 -6.077 1.00 81.75 190 THR A N 1
ATOM 1550 C CA . THR A 1 190 ? 8.390 6.768 -4.815 1.00 81.75 190 THR A CA 1
ATOM 1551 C C . THR A 1 190 ? 6.936 7.214 -4.778 1.00 81.75 190 THR A C 1
ATOM 1553 O O . THR A 1 190 ? 6.510 8.174 -5.420 1.00 81.75 190 THR A O 1
ATOM 1556 N N . PHE A 1 191 ? 6.146 6.488 -3.996 1.00 81.69 191 PHE A N 1
ATOM 1557 C CA . PHE A 1 191 ? 4.866 6.972 -3.509 1.00 81.69 191 PHE A CA 1
ATOM 1558 C C . PHE A 1 191 ? 4.669 6.570 -2.049 1.00 81.69 191 PHE A C 1
ATOM 1560 O O . PHE A 1 191 ? 5.186 5.550 -1.587 1.00 81.69 191 PHE A O 1
ATOM 1567 N N . LEU A 1 192 ? 3.934 7.399 -1.314 1.00 78.50 192 LEU A N 1
ATOM 1568 C CA . LEU A 1 192 ? 3.799 7.337 0.136 1.00 78.50 192 LEU A CA 1
ATOM 1569 C C . LEU A 1 192 ? 2.325 7.375 0.535 1.00 78.50 192 LEU A C 1
ATOM 1571 O O . LEU A 1 192 ? 1.538 8.173 0.024 1.00 78.50 192 LEU A O 1
ATOM 1575 N N . ILE A 1 193 ? 1.976 6.505 1.476 1.00 79.94 193 ILE A N 1
ATOM 1576 C CA . ILE A 1 193 ? 0.667 6.405 2.109 1.00 79.94 193 ILE A CA 1
ATOM 1577 C C . ILE A 1 193 ? 0.859 6.515 3.618 1.00 79.94 193 ILE A C 1
ATOM 1579 O O . ILE A 1 193 ? 1.683 5.804 4.198 1.00 79.94 193 ILE A O 1
ATOM 1583 N N . LEU A 1 194 ? 0.058 7.358 4.264 1.00 76.12 194 LEU A N 1
ATOM 1584 C CA . LEU A 1 194 ? 0.099 7.538 5.715 1.00 76.12 194 LEU A CA 1
ATOM 1585 C C . LEU A 1 194 ? -1.192 7.021 6.354 1.00 76.12 194 LEU A C 1
ATOM 1587 O O . LEU A 1 194 ? -2.298 7.376 5.944 1.00 76.12 194 LEU A O 1
ATOM 1591 N N . VAL A 1 195 ? -1.054 6.186 7.382 1.00 75.94 195 VAL A N 1
ATOM 1592 C CA . VAL A 1 195 ? -2.165 5.687 8.204 1.00 75.94 195 VAL A CA 1
ATOM 1593 C C . VAL A 1 195 ? -1.782 5.729 9.682 1.00 75.94 195 VAL A C 1
ATOM 1595 O O . VAL A 1 195 ? -0.606 5.796 10.033 1.00 75.94 195 VAL A O 1
ATOM 1598 N N . TYR A 1 196 ? -2.760 5.690 10.584 1.00 74.25 196 TYR A N 1
ATOM 1599 C CA . TYR A 1 196 ? -2.485 5.679 12.018 1.00 74.25 196 TYR A CA 1
ATOM 1600 C C . TYR A 1 196 ? -2.816 4.343 12.677 1.00 74.25 196 TYR A C 1
ATOM 1602 O O . TYR A 1 196 ? -3.899 3.782 12.489 1.00 74.25 196 TYR A O 1
ATOM 1610 N N . GLY A 1 197 ? -1.888 3.876 13.508 1.00 64.75 197 GLY A N 1
ATOM 1611 C CA . GLY A 1 197 ? -2.033 2.723 14.378 1.00 64.75 197 GLY A CA 1
ATOM 1612 C C . GLY A 1 197 ? -2.633 3.060 15.733 1.00 64.75 197 GLY A C 1
ATOM 1613 O O . GLY A 1 197 ? -2.060 3.832 16.495 1.00 64.75 197 GLY A O 1
ATOM 1614 N N . SER A 1 198 ? -3.774 2.463 16.070 1.00 62.72 198 SER A N 1
ATOM 1615 C CA . SER A 1 198 ? -4.402 2.665 17.384 1.00 62.72 198 SER A CA 1
ATOM 1616 C C . SER A 1 198 ? -3.734 1.861 18.503 1.00 62.72 198 SER A C 1
ATOM 1618 O O . SER A 1 198 ? -3.208 0.793 18.249 1.00 62.72 198 SER A O 1
ATOM 1620 N N . ILE A 1 199 ? -3.896 2.271 19.762 1.00 52.59 199 ILE A N 1
ATOM 1621 C CA . ILE A 1 199 ? -4.024 1.353 20.909 1.00 52.59 199 ILE A CA 1
ATOM 1622 C C . ILE A 1 199 ? -5.481 1.354 21.352 1.00 52.59 199 ILE A C 1
ATOM 1624 O O . ILE A 1 199 ? -6.134 2.400 21.321 1.00 52.59 199 ILE A O 1
ATOM 1628 N N . ASN A 1 200 ? -5.992 0.177 21.698 1.00 50.00 200 ASN A N 1
ATOM 1629 C CA . ASN A 1 200 ? -7.080 0.030 22.658 1.00 50.00 200 ASN A CA 1
ATOM 1630 C C . ASN A 1 200 ? -6.481 -0.619 23.902 1.00 50.00 200 ASN A C 1
ATOM 1632 O O . ASN A 1 200 ? -5.773 -1.636 23.720 1.00 50.00 200 ASN A O 1
#

Radius of gyration: 16.75 Å; chains: 1; bounding box: 46×37×46 Å

Foldseek 3Di:
DQVLQQQAKDKFFDPPAQKDFAKKWFAAPVSQKIFIFGADPVRTGPDTFIAGRVPRHTDPDDFDKDQDPDPVCCVRRRIYGEDELRRFKMKTWMWGFADVQLQQKKKKKKKFWPDPPPVVVVVCVPDPPDPRVVGMDIDIGGRNPDPDDNPGRDTDIDIDMDGDDSVNQEQTKIKIKMWMARNVVRDIGIMIIIHHYYDD

Organism: Candida albicans (NCBI:txid5476)

Sequence (200 aa):
MELLSQISFPYYQEDDTCVTLNKLSFTDELDSKRSVIALNEKKQVDTFNTIYTNTQQIVPQLASYIENPDDEEKSQFPLLIKISPEFNKLKLHVSIKPVVGFESRSLIIVKSRGVTDVDVLKNQLYDDNTQDKPMTELSKLEYRKLPIEENNHSFQKIIINDFFDPKIVNNTKLNISLWEHDSTSNEFVTFLILVYGSIN

pLDDT: mean 83.99, std 10.56, range [50.0, 95.94]

Secondary structure (DSSP, 8-state):
-HHHHHHH--EEE-TT-SEEEEEEEEE-TTS-EEEEEEE-TTSSEEEEEEEETTT-PBPS----EEE-S-HHHHTT--EEEEE-TT--EEEEEEEE---TTGGGEEEEEEEEES---HHHHHHHHH-TT-TTGGGEEEEEEEGGGSS--TT--S-EEEEEEEE--GGGGTTSEEEEEEEEEETTTTEEEEEEEEEEE---